Protein AF-A0AA35P7M8-F1 (afdb_monomer)

Structure (mmCIF, N/CA/C/O backbone):
data_AF-A0AA35P7M8-F1
#
_entry.id   AF-A0AA35P7M8-F1
#
loop_
_atom_site.group_PDB
_atom_site.id
_atom_site.type_symbol
_atom_site.label_atom_id
_atom_site.label_alt_id
_atom_site.label_comp_id
_atom_site.label_asym_id
_atom_site.label_entity_id
_atom_site.label_seq_id
_atom_site.pdbx_PDB_ins_code
_atom_site.Cartn_x
_atom_site.Cartn_y
_atom_site.Cartn_z
_atom_site.occupancy
_atom_site.B_iso_or_equiv
_atom_site.auth_seq_id
_atom_site.auth_comp_id
_atom_site.auth_asym_id
_atom_site.auth_atom_id
_atom_site.pdbx_PDB_model_num
ATOM 1 N N . MET A 1 1 ? 20.646 -6.577 15.117 1.00 26.62 1 MET A N 1
ATOM 2 C CA . MET A 1 1 ? 19.471 -6.659 16.011 1.00 26.62 1 MET A CA 1
ATOM 3 C C . MET A 1 1 ? 18.285 -6.130 15.219 1.00 26.62 1 MET A C 1
ATOM 5 O O . MET A 1 1 ? 18.378 -5.008 14.738 1.00 26.62 1 MET A O 1
ATOM 9 N N . ARG A 1 2 ? 17.257 -6.949 14.947 1.00 26.34 2 ARG A N 1
ATOM 10 C CA . ARG A 1 2 ? 16.020 -6.445 14.323 1.00 26.34 2 ARG A CA 1
ATOM 11 C C . ARG A 1 2 ? 15.328 -5.536 15.348 1.00 26.34 2 ARG A C 1
ATOM 13 O O . ARG A 1 2 ? 15.287 -5.940 16.510 1.00 26.34 2 ARG A O 1
ATOM 20 N N . PRO A 1 3 ? 14.846 -4.339 14.980 1.00 35.44 3 PRO A N 1
ATOM 21 C CA . PRO A 1 3 ? 13.992 -3.562 15.869 1.00 35.44 3 PRO A CA 1
ATOM 22 C C . PRO A 1 3 ? 12.810 -4.432 16.303 1.00 35.44 3 PRO A C 1
ATOM 24 O O . PRO A 1 3 ? 12.303 -5.212 15.498 1.00 35.44 3 PRO A O 1
ATOM 27 N N . LEU A 1 4 ? 12.421 -4.330 17.572 1.00 41.06 4 LEU A N 1
ATOM 28 C CA . LEU A 1 4 ? 11.207 -4.947 18.100 1.00 41.06 4 LEU A CA 1
ATOM 29 C C . LEU A 1 4 ? 10.034 -4.412 17.265 1.00 41.06 4 LEU A C 1
ATOM 31 O O . LEU A 1 4 ? 9.703 -3.233 17.366 1.00 41.06 4 LEU A O 1
ATOM 35 N N . GLU A 1 5 ? 9.481 -5.226 16.364 1.00 54.00 5 GLU A N 1
ATOM 36 C CA . GLU A 1 5 ? 8.346 -4.806 15.540 1.00 54.00 5 GLU A CA 1
ATOM 37 C C . GLU A 1 5 ? 7.136 -4.629 16.464 1.00 54.00 5 GLU A C 1
ATOM 39 O O . GLU A 1 5 ? 6.679 -5.584 17.092 1.00 54.00 5 GLU A O 1
ATOM 44 N N . ALA A 1 6 ? 6.669 -3.384 16.598 1.00 60.81 6 ALA A N 1
ATOM 45 C CA . ALA A 1 6 ? 5.428 -3.065 17.294 1.00 60.81 6 ALA A CA 1
ATOM 46 C C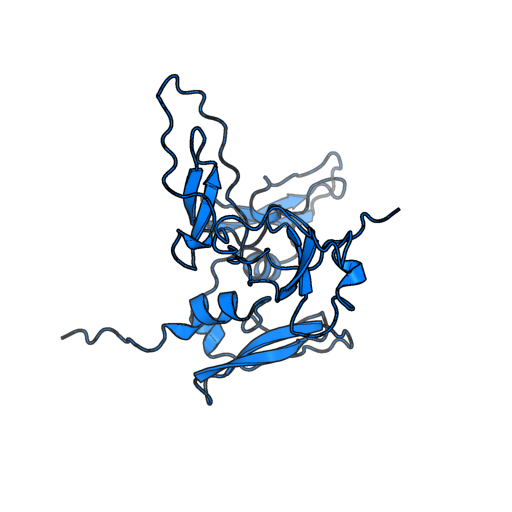 . ALA A 1 6 ? 4.271 -3.854 16.667 1.00 60.81 6 ALA A C 1
ATOM 48 O O . ALA A 1 6 ? 4.256 -4.070 15.449 1.00 60.81 6 ALA A O 1
ATOM 49 N N . GLN A 1 7 ? 3.298 -4.275 17.480 1.00 67.50 7 GLN A N 1
A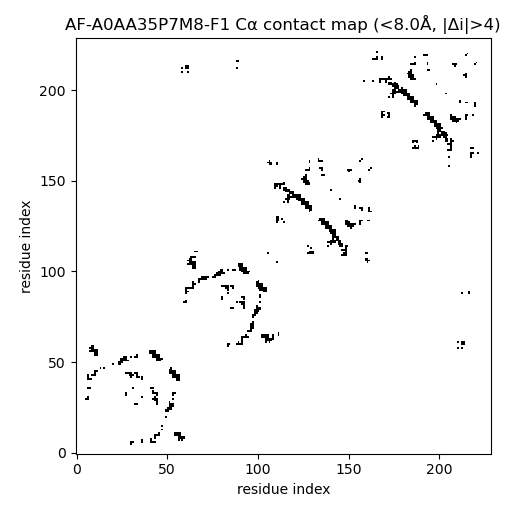TOM 50 C CA . GLN A 1 7 ? 2.136 -4.977 16.939 1.00 67.50 7 GLN A CA 1
ATOM 51 C C . GLN A 1 7 ? 1.363 -4.035 15.993 1.00 67.50 7 GLN A C 1
ATOM 53 O O . GLN A 1 7 ? 1.311 -2.824 16.249 1.00 67.50 7 GLN A O 1
ATOM 58 N N . PRO A 1 8 ? 0.793 -4.541 14.883 1.00 74.44 8 PRO A N 1
ATOM 59 C CA . PRO A 1 8 ? 0.052 -3.711 13.935 1.00 74.44 8 PRO A CA 1
ATOM 60 C C . PRO A 1 8 ? -1.202 -3.102 14.581 1.00 74.44 8 PRO A C 1
ATOM 62 O O . PRO A 1 8 ? -1.732 -3.635 15.553 1.00 74.44 8 PRO A O 1
ATOM 65 N N . GLY A 1 9 ? -1.687 -1.991 14.027 1.00 76.56 9 GLY A N 1
ATOM 66 C CA . GLY A 1 9 ? -2.836 -1.262 14.569 1.00 76.56 9 GLY A CA 1
ATOM 67 C C . GLY A 1 9 ? -2.439 -0.112 15.496 1.00 76.56 9 GLY A C 1
ATOM 68 O O . GLY A 1 9 ? -1.266 0.091 15.817 1.00 76.56 9 GLY A O 1
ATOM 69 N N . SER A 1 10 ? -3.429 0.651 15.938 1.00 83.12 10 SER A N 1
ATOM 70 C CA . SER A 1 10 ? -3.267 1.858 16.748 1.00 83.12 10 SER A CA 1
ATOM 71 C C . SER A 1 10 ? -4.021 1.754 18.074 1.00 83.12 10 SER A C 1
ATOM 73 O O . SER A 1 10 ? -4.966 0.982 18.218 1.00 83.12 10 SER A O 1
ATOM 75 N N . CYS A 1 11 ? -3.592 2.528 19.070 1.00 84.81 11 CYS A N 1
ATOM 76 C CA . CYS A 1 11 ? -4.288 2.581 20.351 1.00 84.81 11 CYS A CA 1
ATOM 77 C C . CYS A 1 11 ? -5.659 3.267 20.215 1.00 84.81 11 CYS A C 1
ATOM 79 O O . CYS A 1 11 ? -5.732 4.349 19.609 1.00 84.81 11 CYS A O 1
ATOM 81 N N . PRO A 1 12 ? -6.727 2.694 20.806 1.00 84.44 12 PRO A N 1
ATOM 82 C CA . PRO A 1 12 ? -8.040 3.328 20.822 1.00 84.44 12 PRO A CA 1
ATOM 83 C C . PRO A 1 12 ? -7.992 4.740 21.407 1.00 84.44 12 PRO A C 1
ATOM 85 O O . PRO A 1 12 ? -7.219 5.006 22.335 1.00 84.44 12 PRO A O 1
ATOM 88 N N . ARG A 1 13 ? -8.831 5.661 20.902 1.00 76.69 13 ARG A N 1
ATOM 89 C CA . ARG A 1 13 ? -9.049 6.939 21.606 1.00 76.69 13 ARG A CA 1
ATOM 90 C C . ARG A 1 13 ? -9.775 6.626 22.902 1.00 76.69 13 ARG A C 1
ATOM 92 O O . ARG A 1 13 ? -10.981 6.408 22.919 1.00 76.69 13 ARG A O 1
ATOM 99 N N . LEU A 1 14 ? -9.035 6.625 23.996 1.00 66.75 14 LEU A N 1
ATOM 100 C CA . LEU A 1 14 ? -9.642 6.525 25.309 1.00 66.75 14 LEU A CA 1
ATOM 101 C C . LEU A 1 14 ? -10.298 7.865 25.618 1.00 66.75 14 LEU A C 1
ATOM 103 O O . LEU A 1 14 ? -9.653 8.914 25.555 1.00 66.75 14 LEU A O 1
ATOM 107 N N . SER A 1 15 ? -11.589 7.832 25.932 1.00 55.47 15 SER A N 1
ATOM 108 C CA . SER A 1 15 ? -12.279 8.979 26.509 1.00 55.47 15 SER A CA 1
ATOM 109 C C . SER A 1 15 ? -11.488 9.435 27.739 1.00 55.47 15 SER A C 1
ATOM 111 O O . SER A 1 15 ? -11.159 8.580 28.567 1.00 55.47 15 SER A O 1
ATOM 113 N N . PRO A 1 16 ? -11.165 10.731 27.895 1.00 52.53 16 PRO A N 1
ATOM 114 C CA . PRO A 1 16 ? -10.553 11.205 29.127 1.00 52.53 16 PRO A CA 1
ATOM 115 C C . PRO A 1 16 ? -11.501 10.859 30.278 1.00 52.53 16 PRO A C 1
ATOM 117 O O . PRO A 1 16 ? -12.613 11.385 30.346 1.00 52.53 16 PRO A O 1
ATOM 120 N N . GLN A 1 17 ? -11.109 9.915 31.138 1.00 48.53 17 GLN A N 1
ATOM 121 C CA . GLN A 1 17 ? -11.865 9.668 32.357 1.00 48.53 17 GLN A CA 1
ATOM 122 C C . GLN A 1 17 ? -11.675 10.884 33.271 1.00 48.53 17 GLN A C 1
ATOM 124 O O . GLN A 1 17 ? -10.531 11.279 33.509 1.00 48.53 17 GLN A O 1
ATOM 129 N N . PRO A 1 18 ? -12.764 11.499 33.759 1.00 51.91 18 PRO A N 1
ATOM 130 C CA . PRO A 1 18 ? -12.664 12.610 34.685 1.00 51.91 18 PRO A CA 1
ATOM 131 C C . PRO A 1 18 ? -12.076 12.107 36.008 1.00 51.91 18 PRO A C 1
ATOM 133 O O . PRO A 1 18 ? -12.564 11.135 36.581 1.00 51.91 18 PRO A O 1
ATOM 136 N N . ASP A 1 19 ? -11.014 12.775 36.450 1.00 53.00 19 ASP A N 1
ATOM 137 C CA . ASP A 1 19 ? -10.559 12.880 37.835 1.00 53.00 19 ASP A CA 1
ATOM 138 C C . ASP A 1 19 ? -10.660 11.612 38.698 1.00 53.00 19 ASP A C 1
ATOM 140 O O . ASP A 1 19 ? -11.475 11.527 39.614 1.00 53.00 19 ASP A O 1
ATOM 144 N N . GLN A 1 20 ? -9.750 10.657 38.493 1.00 54.44 20 GLN A N 1
ATOM 145 C CA . GLN A 1 20 ? -9.333 9.752 39.573 1.00 54.44 20 GLN A CA 1
ATOM 146 C C . GLN A 1 20 ? -7.809 9.649 39.620 1.00 54.44 20 GLN A C 1
ATOM 148 O O . GLN A 1 20 ? -7.198 8.621 39.328 1.00 54.44 20 GLN A O 1
ATOM 153 N N . ALA A 1 21 ? -7.179 10.751 40.024 1.00 54.81 21 ALA A N 1
ATOM 154 C CA . ALA A 1 21 ? -5.821 10.733 40.541 1.00 54.81 21 ALA A CA 1
ATOM 155 C C . ALA A 1 21 ? -5.796 9.950 41.867 1.00 54.81 21 ALA A C 1
ATOM 157 O O . ALA A 1 21 ? -5.907 10.547 42.934 1.00 54.81 21 ALA A O 1
ATOM 158 N N . ALA A 1 22 ? -5.691 8.618 41.810 1.00 56.22 22 ALA A N 1
ATOM 159 C CA . ALA A 1 22 ? -5.306 7.830 42.987 1.00 56.22 22 ALA A CA 1
ATOM 160 C C . ALA A 1 22 ? -4.734 6.428 42.716 1.00 56.22 22 ALA A C 1
ATOM 162 O O . ALA A 1 22 ? -4.135 5.872 43.632 1.00 56.22 22 ALA A O 1
ATOM 163 N N . ASN A 1 23 ? -4.858 5.828 41.523 1.00 66.56 23 ASN A N 1
ATOM 164 C CA . ASN A 1 23 ? -4.183 4.545 41.283 1.00 66.56 23 ASN A CA 1
ATOM 165 C C . ASN A 1 23 ? -3.911 4.293 39.794 1.00 66.56 23 ASN A C 1
ATOM 167 O O . ASN A 1 23 ? -4.698 3.658 39.093 1.00 66.56 23 ASN A O 1
ATOM 171 N N . CYS A 1 24 ? -2.796 4.823 39.294 1.00 69.56 24 CYS A N 1
ATOM 172 C CA . CYS A 1 24 ? -2.357 4.542 37.935 1.00 69.56 24 CYS A CA 1
ATOM 173 C C . CYS A 1 24 ? -1.935 3.071 37.824 1.00 69.56 24 CYS A C 1
ATOM 175 O O . CYS A 1 24 ? -0.944 2.653 38.417 1.00 69.56 24 CYS A O 1
ATOM 177 N N . SER A 1 25 ? -2.702 2.279 37.073 1.00 73.81 25 SER A N 1
ATOM 178 C CA . SER A 1 25 ? -2.396 0.871 36.827 1.00 73.81 25 SER A CA 1
ATOM 179 C C . SER A 1 25 ? -1.605 0.728 35.528 1.00 73.81 25 SER A C 1
ATOM 181 O O . SER A 1 25 ? -2.106 1.038 34.447 1.00 73.81 25 SER A O 1
ATOM 183 N N . THR A 1 26 ? -0.355 0.286 35.643 1.00 85.12 26 THR A N 1
ATOM 184 C CA . THR A 1 26 ? 0.489 -0.146 34.522 1.00 85.12 26 THR A CA 1
ATOM 185 C C . THR A 1 26 ? 0.479 -1.669 34.458 1.00 85.12 26 THR A C 1
ATOM 187 O O . THR A 1 26 ? 1.099 -2.326 35.294 1.00 85.12 26 THR A O 1
ATOM 190 N N . THR A 1 27 ? -0.245 -2.235 33.496 1.00 86.12 27 THR A N 1
ATOM 191 C CA . THR A 1 27 ? -0.344 -3.692 33.283 1.00 86.12 27 THR A CA 1
ATOM 192 C C . THR A 1 27 ? 0.538 -4.187 32.139 1.00 86.12 27 THR A C 1
ATOM 194 O O . THR A 1 27 ? 0.743 -5.388 32.002 1.00 86.12 27 THR A O 1
ATOM 197 N N . CYS A 1 28 ? 1.097 -3.267 31.357 1.00 88.25 28 CYS A N 1
ATOM 198 C CA . CYS A 1 28 ? 2.046 -3.531 30.286 1.00 88.25 28 CYS A CA 1
ATOM 199 C C . CYS A 1 28 ? 3.070 -2.393 30.210 1.00 88.25 28 CYS A C 1
ATOM 201 O O . CYS A 1 28 ? 2.777 -1.266 30.607 1.00 88.25 28 CYS A O 1
ATOM 203 N N . ASN A 1 29 ? 4.256 -2.685 29.682 1.00 88.88 29 ASN A N 1
ATOM 204 C CA . ASN A 1 29 ? 5.294 -1.713 29.338 1.00 88.88 29 ASN A CA 1
ATOM 205 C C . ASN A 1 29 ? 5.477 -1.601 27.817 1.00 88.88 29 ASN A C 1
ATOM 207 O O . ASN A 1 29 ? 5.894 -0.559 27.311 1.00 88.88 29 ASN A O 1
ATOM 211 N N . ASN A 1 30 ? 5.197 -2.677 27.077 1.00 86.19 30 ASN A N 1
ATOM 212 C CA . ASN A 1 30 ? 5.261 -2.717 25.619 1.00 86.19 30 ASN A CA 1
ATOM 213 C C . ASN A 1 30 ? 4.227 -3.703 25.039 1.00 86.19 30 ASN A C 1
ATOM 215 O O . ASN A 1 30 ? 3.619 -4.483 25.768 1.00 86.19 30 ASN A O 1
ATOM 219 N N . ASP A 1 31 ? 4.034 -3.683 23.716 1.00 85.94 31 ASP A N 1
ATOM 220 C CA . ASP A 1 31 ? 3.034 -4.521 23.034 1.00 85.94 31 ASP A CA 1
ATOM 221 C C . ASP A 1 31 ? 3.261 -6.035 23.209 1.00 85.94 31 ASP A C 1
ATOM 223 O O . ASP A 1 31 ? 2.335 -6.819 23.018 1.00 85.94 31 ASP A O 1
ATOM 227 N N . GLN A 1 32 ? 4.471 -6.486 23.553 1.00 84.06 32 GLN A N 1
ATOM 228 C CA . GLN A 1 32 ? 4.750 -7.911 23.773 1.00 84.06 32 GLN A CA 1
ATOM 229 C C . GLN A 1 32 ? 4.145 -8.419 25.084 1.00 84.06 32 GLN A C 1
ATOM 231 O O . GLN A 1 32 ? 3.847 -9.608 25.193 1.00 84.06 32 GLN A O 1
ATOM 236 N N . ASP A 1 33 ? 3.902 -7.523 26.043 1.00 88.19 33 ASP A N 1
ATOM 237 C CA . ASP A 1 33 ? 3.268 -7.861 27.318 1.00 88.19 33 ASP A CA 1
ATOM 238 C C . ASP A 1 33 ? 1.768 -8.170 27.139 1.00 88.19 33 ASP A C 1
ATOM 240 O O . ASP A 1 33 ? 1.156 -8.818 27.985 1.00 88.19 33 ASP A O 1
ATOM 244 N N . CYS A 1 34 ? 1.174 -7.749 26.015 1.00 84.81 34 CYS A N 1
ATOM 245 C CA . CYS A 1 34 ? -0.262 -7.826 25.753 1.00 84.81 34 CYS A CA 1
ATOM 246 C C . CYS A 1 34 ? -0.726 -9.094 25.021 1.00 84.81 34 CYS A C 1
ATOM 248 O O . CYS A 1 34 ? -1.854 -9.158 24.537 1.00 84.81 34 CYS A O 1
ATOM 250 N N . GLY A 1 35 ? 0.109 -10.136 24.997 1.00 73.50 35 GLY A N 1
ATOM 251 C CA . GLY A 1 35 ? -0.180 -11.390 24.303 1.00 73.50 35 GLY A CA 1
ATOM 252 C C . GLY A 1 35 ? 0.248 -11.356 22.834 1.00 73.50 35 GLY A C 1
ATOM 253 O O . GLY A 1 35 ? 0.272 -10.314 22.185 1.00 73.50 35 GLY A O 1
ATOM 254 N N . SER A 1 36 ? 0.668 -12.514 22.328 1.00 57.50 36 SER A N 1
ATOM 255 C CA . SER A 1 36 ? 1.453 -12.682 21.103 1.00 57.50 36 SER A CA 1
ATOM 256 C C . SER A 1 36 ? 0.750 -12.150 19.847 1.00 57.50 36 SER A C 1
ATOM 258 O O . SER A 1 36 ? -0.289 -12.679 19.454 1.00 57.50 36 SER A O 1
ATOM 260 N N . GLY A 1 37 ? 1.381 -11.185 19.168 1.00 54.50 37 GLY A N 1
ATOM 261 C CA . GLY A 1 37 ? 0.980 -10.559 17.896 1.00 54.50 37 GLY A CA 1
ATOM 262 C C . GLY A 1 37 ? 0.921 -11.474 16.660 1.00 54.50 37 GLY A C 1
ATOM 263 O O . GLY A 1 37 ? 1.391 -11.099 15.590 1.00 54.50 37 GLY A O 1
ATOM 264 N N . LEU A 1 38 ? 0.359 -12.676 16.807 1.00 53.50 38 LEU A N 1
ATOM 2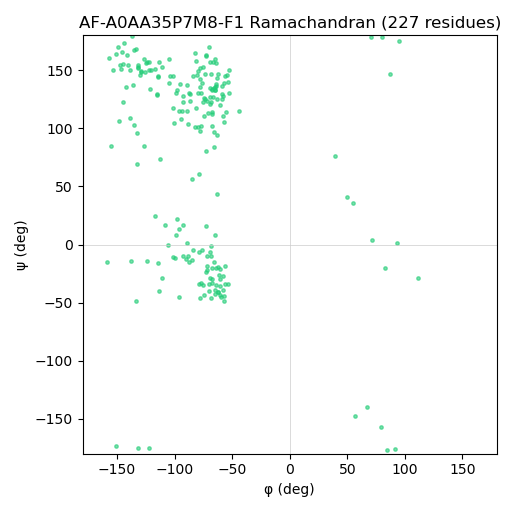65 C CA . LEU A 1 38 ? 0.137 -13.672 15.755 1.00 53.50 38 LEU A CA 1
ATOM 266 C C . LEU A 1 38 ? -1.333 -14.113 15.631 1.00 53.50 38 LEU A C 1
ATOM 268 O O . LEU A 1 38 ? -1.675 -14.724 14.622 1.00 53.50 38 LEU A O 1
ATOM 272 N N . TYR A 1 39 ? -2.201 -13.811 16.607 1.00 57.03 39 TYR A N 1
ATOM 273 C CA . TYR A 1 39 ? -3.622 -14.182 16.569 1.00 57.03 39 TYR A CA 1
ATOM 274 C C . TYR A 1 39 ? -4.527 -13.029 17.019 1.00 57.03 39 TYR A C 1
ATOM 276 O O . TYR A 1 39 ? -4.232 -12.335 17.987 1.00 57.03 39 TYR A O 1
ATOM 284 N N . LEU A 1 40 ? -5.628 -12.832 16.285 1.00 64.00 40 LEU A N 1
ATOM 285 C CA . LEU A 1 40 ? -6.653 -11.822 16.558 1.00 64.00 40 LEU A CA 1
ATOM 286 C C . LEU A 1 40 ? -7.447 -12.141 17.847 1.00 64.00 40 LEU A C 1
ATOM 288 O O . LEU A 1 40 ? -7.726 -13.316 18.098 1.00 64.00 40 LEU A O 1
ATOM 292 N N . PRO A 1 41 ? -7.897 -11.119 18.607 1.00 69.12 41 PRO A N 1
ATOM 293 C CA . PRO A 1 41 ? -7.681 -9.689 18.369 1.00 69.12 41 PRO A CA 1
ATOM 294 C C . PRO A 1 41 ? -6.272 -9.236 18.783 1.00 69.12 41 PRO A C 1
ATOM 296 O O . PRO A 1 41 ? -5.798 -9.584 19.861 1.00 69.12 41 PRO A O 1
ATOM 299 N N . VAL A 1 42 ? -5.623 -8.435 17.930 1.00 79.25 42 VAL A N 1
ATOM 300 C CA . VAL A 1 42 ? -4.304 -7.842 18.211 1.00 79.25 42 VAL A CA 1
ATOM 301 C C . VAL A 1 42 ? -4.427 -6.895 19.406 1.00 79.25 42 VAL A C 1
ATOM 303 O O . VAL A 1 42 ? -5.394 -6.137 19.491 1.00 79.25 42 VAL A O 1
ATOM 306 N N . GLN A 1 43 ? -3.472 -6.939 20.333 1.00 85.88 43 GLN A N 1
ATOM 307 C CA . GLN A 1 43 ? -3.497 -6.149 21.564 1.00 85.88 43 GLN A CA 1
ATOM 308 C C . GLN A 1 43 ? -2.252 -5.268 21.641 1.00 85.88 43 GLN A C 1
ATOM 310 O O . GLN A 1 43 ? -1.133 -5.731 21.429 1.00 85.88 43 GLN A O 1
ATOM 315 N N . LYS A 1 44 ? -2.437 -3.996 21.982 1.00 87.56 44 LYS A N 1
ATOM 316 C CA . LYS A 1 44 ? -1.346 -3.029 22.128 1.00 87.56 44 LYS A CA 1
ATOM 317 C C . LYS A 1 44 ? -1.302 -2.460 23.528 1.00 87.56 44 LYS A C 1
ATOM 319 O O . LYS A 1 44 ? -2.330 -2.328 24.194 1.00 87.56 44 LYS A O 1
ATOM 324 N N . CYS A 1 45 ? -0.099 -2.104 23.957 1.00 89.31 45 CYS A N 1
ATOM 325 C CA . CYS A 1 45 ? 0.106 -1.452 25.233 1.00 89.31 45 CYS A CA 1
ATOM 326 C C . CYS A 1 45 ? -0.158 0.049 25.092 1.00 89.31 45 CYS A C 1
ATOM 328 O O . CYS A 1 45 ? 0.670 0.803 24.577 1.00 89.31 45 CYS A O 1
ATOM 330 N N . CYS A 1 46 ? -1.335 0.483 25.532 1.00 88.50 46 CYS A N 1
ATOM 331 C CA . CYS A 1 46 ? -1.837 1.828 25.289 1.00 88.50 46 CYS A CA 1
ATOM 332 C C . CYS A 1 46 ? -1.756 2.701 26.534 1.00 88.50 46 CYS A C 1
ATOM 334 O O . CYS A 1 46 ? -2.035 2.249 27.642 1.00 88.50 46 CYS A O 1
ATOM 336 N N . SER A 1 47 ? -1.358 3.961 26.341 1.00 88.19 47 SER A N 1
ATOM 337 C CA . SER A 1 47 ? -1.316 4.956 27.411 1.00 88.19 47 SER A CA 1
ATOM 338 C C . SER A 1 47 ? -2.670 5.640 27.557 1.00 88.19 47 SER A C 1
ATOM 340 O O . SER A 1 47 ? -3.214 6.167 26.587 1.00 88.19 47 SER A O 1
ATOM 342 N N . ASN A 1 48 ? -3.171 5.687 28.789 1.00 77.56 48 ASN A N 1
ATOM 343 C CA . ASN A 1 48 ? -4.464 6.283 29.124 1.00 77.56 48 ASN A CA 1
ATOM 344 C C . ASN A 1 48 ? -4.298 7.616 29.881 1.00 77.56 48 ASN A C 1
ATOM 346 O O . ASN A 1 48 ? -5.212 8.057 30.569 1.00 77.56 48 ASN A O 1
ATOM 350 N N . GLY A 1 49 ? -3.109 8.230 29.837 1.00 74.62 49 GLY A N 1
ATOM 351 C CA . GLY A 1 49 ? -2.790 9.478 30.549 1.00 74.62 49 GLY A CA 1
ATOM 352 C C . GLY A 1 49 ? -2.396 9.319 32.027 1.00 74.62 49 GLY A C 1
ATOM 353 O O . GLY A 1 49 ? -1.721 10.193 32.554 1.00 74.62 49 GLY A O 1
ATOM 354 N N . CYS A 1 50 ? -2.748 8.201 32.676 1.00 76.81 50 CYS A N 1
ATOM 355 C CA . CYS A 1 50 ? -2.335 7.855 34.053 1.00 76.81 50 CYS A CA 1
ATOM 356 C C . CYS A 1 50 ? -1.416 6.619 34.080 1.00 76.81 50 CYS A C 1
ATOM 358 O O . CYS A 1 50 ? -0.416 6.606 34.784 1.00 76.81 50 CYS A O 1
ATOM 360 N N . GLY A 1 51 ? -1.697 5.593 33.271 1.00 83.81 51 GLY A N 1
ATOM 361 C CA . GLY A 1 51 ? -0.905 4.361 33.186 1.00 83.81 51 GLY A CA 1
ATOM 362 C C . GLY A 1 51 ? -0.979 3.724 31.800 1.00 83.81 51 GLY A C 1
ATOM 363 O O . GLY A 1 51 ? -1.548 4.309 30.875 1.00 83.81 51 GLY A O 1
ATOM 364 N N . GLN A 1 52 ? -0.405 2.528 31.670 1.00 88.75 52 GLN A N 1
ATOM 365 C CA . GLN A 1 52 ? -0.387 1.748 30.435 1.00 88.75 52 GLN A CA 1
ATOM 366 C C . GLN A 1 52 ? -1.166 0.448 30.612 1.00 88.75 52 GLN A C 1
ATOM 368 O O . GLN A 1 52 ? -0.940 -0.295 31.567 1.00 88.75 52 GLN A O 1
ATOM 373 N N . THR A 1 53 ? -2.084 0.160 29.699 1.00 88.06 53 THR A N 1
ATOM 374 C CA . THR A 1 53 ? -2.879 -1.066 29.753 1.00 88.06 53 THR A CA 1
ATOM 375 C C . THR A 1 53 ? -3.037 -1.694 28.380 1.00 88.06 53 THR A C 1
ATOM 377 O O . THR A 1 53 ? -3.036 -0.997 27.364 1.00 88.06 53 THR A O 1
ATOM 380 N N . CYS A 1 54 ? -3.159 -3.017 28.354 1.00 88.12 54 CYS A N 1
ATOM 381 C CA . CYS A 1 54 ? -3.419 -3.748 27.127 1.00 88.12 54 CYS A CA 1
ATOM 382 C C . CYS A 1 54 ? -4.825 -3.437 26.624 1.00 88.12 54 CYS A C 1
ATOM 384 O O . CYS A 1 54 ? -5.812 -3.596 27.346 1.00 88.12 54 CYS A O 1
ATOM 386 N N . GLN A 1 55 ? -4.900 -2.949 25.393 1.00 88.25 55 GLN A N 1
ATOM 387 C CA . GLN A 1 55 ? -6.142 -2.634 24.705 1.00 88.25 55 GLN A CA 1
ATOM 388 C C . GLN A 1 55 ? -6.171 -3.352 23.363 1.00 88.25 55 GLN A C 1
ATOM 390 O O . GLN A 1 55 ? -5.135 -3.524 22.718 1.00 88.25 55 GLN A O 1
ATOM 395 N N . VAL A 1 56 ? -7.373 -3.716 22.916 1.00 85.62 56 VAL A N 1
ATOM 396 C CA . VAL A 1 56 ? -7.577 -4.193 21.545 1.00 85.62 56 VAL A CA 1
ATOM 397 C C . VAL A 1 56 ? -7.126 -3.089 20.591 1.00 85.62 56 VAL A C 1
ATOM 399 O O . VAL A 1 56 ? -7.581 -1.951 20.702 1.00 85.62 56 VAL A O 1
ATOM 402 N N . ALA A 1 57 ? -6.213 -3.416 19.681 1.00 83.88 57 ALA A N 1
ATOM 403 C CA . ALA A 1 57 ? -5.723 -2.478 18.686 1.00 83.88 57 ALA A CA 1
ATOM 404 C C . ALA A 1 57 ? -6.840 -2.134 17.693 1.00 83.88 57 ALA A C 1
ATOM 406 O O . ALA A 1 57 ? -7.515 -3.024 17.172 1.00 83.88 57 ALA A O 1
ATOM 407 N N . GLU A 1 58 ? -7.013 -0.847 17.404 1.00 80.44 58 GLU A N 1
ATOM 408 C CA . GLU A 1 58 ? -7.836 -0.397 16.281 1.00 80.44 58 GLU A CA 1
ATOM 409 C C . GLU A 1 58 ? -7.066 -0.616 14.971 1.00 80.44 58 GLU A C 1
ATOM 411 O O . GLU A 1 58 ? -5.857 -0.370 14.903 1.00 80.44 58 GLU A O 1
ATOM 416 N N . GLU A 1 59 ? -7.748 -1.082 13.920 1.00 75.31 59 GLU A N 1
ATOM 417 C CA . GLU A 1 59 ? -7.126 -1.203 12.597 1.00 75.31 59 GLU A CA 1
ATOM 418 C C . GLU A 1 59 ? -6.768 0.187 12.048 1.00 75.31 59 GLU A C 1
ATOM 420 O O . GLU A 1 59 ? -7.575 1.115 12.081 1.00 75.31 59 GLU A O 1
ATOM 425 N N . GLU A 1 60 ? -5.549 0.341 11.530 1.00 76.44 60 GLU A N 1
ATOM 426 C CA . GLU A 1 60 ? -5.135 1.575 10.858 1.00 76.44 60 GLU A CA 1
ATOM 427 C C . GLU A 1 60 ? -5.788 1.688 9.477 1.00 76.44 60 GLU A C 1
ATOM 429 O O . GLU A 1 60 ? -5.953 0.684 8.775 1.00 76.44 60 GLU A O 1
ATOM 434 N N . HIS A 1 61 ? -6.090 2.918 9.041 1.00 82.00 61 HIS A N 1
ATOM 435 C CA . HIS A 1 61 ? -6.451 3.144 7.643 1.00 82.00 61 HIS A CA 1
ATOM 436 C C . HIS A 1 61 ? -5.299 2.674 6.747 1.00 82.00 61 HIS A C 1
ATOM 438 O O . HIS A 1 61 ? -4.142 3.061 6.967 1.00 82.00 61 HIS A O 1
ATOM 444 N N . PRO A 1 62 ? -5.575 1.825 5.749 1.00 80.69 62 PRO A N 1
ATOM 445 C CA . PRO A 1 62 ? -4.534 1.189 4.968 1.00 80.69 62 PRO A CA 1
ATOM 446 C C . PRO A 1 62 ? -3.848 2.166 4.017 1.00 80.69 62 PRO A C 1
ATOM 448 O O . PRO A 1 62 ? -4.337 3.251 3.691 1.00 80.69 62 PRO A O 1
ATOM 451 N N . GLY A 1 63 ? -2.677 1.732 3.560 1.00 82.44 63 GLY A N 1
ATOM 452 C CA . GLY A 1 63 ? -1.759 2.540 2.775 1.00 82.44 63 GLY A CA 1
ATOM 453 C C . GLY A 1 63 ? -0.857 3.412 3.645 1.00 82.44 63 GLY A C 1
ATOM 454 O O . GLY A 1 63 ? -0.856 3.359 4.875 1.00 82.44 63 GLY A O 1
ATOM 455 N N . VAL A 1 64 ? -0.045 4.217 2.978 1.00 88.19 64 VAL A N 1
ATOM 456 C CA . VAL A 1 64 ? 0.921 5.135 3.577 1.00 88.19 64 VAL A CA 1
ATOM 457 C C . VAL A 1 64 ? 0.668 6.549 3.075 1.00 88.19 64 VAL A C 1
ATOM 459 O O . VAL A 1 64 ? 0.106 6.743 1.996 1.00 88.19 64 VAL A O 1
ATOM 462 N N . CYS A 1 65 ? 1.111 7.543 3.838 1.00 90.12 65 CYS A N 1
ATOM 463 C CA . CYS A 1 65 ? 1.027 8.924 3.387 1.00 90.12 65 CYS A CA 1
ATOM 464 C C . CYS A 1 65 ? 1.890 9.160 2.136 1.00 90.12 65 CYS A C 1
ATOM 466 O O . CYS A 1 65 ? 3.027 8.668 2.079 1.00 90.12 65 CYS A O 1
ATOM 468 N N . PRO A 1 66 ? 1.384 9.919 1.148 1.00 89.69 66 PRO A N 1
ATOM 469 C CA . PRO A 1 66 ? 2.208 10.449 0.073 1.00 89.69 66 PRO A CA 1
ATOM 470 C C . PRO A 1 66 ? 3.354 11.304 0.632 1.00 89.69 66 PRO A C 1
ATOM 472 O O . PRO A 1 66 ? 3.171 12.090 1.563 1.00 89.69 66 PRO A O 1
ATOM 475 N N . LYS A 1 67 ? 4.545 11.166 0.055 1.00 86.56 67 LYS A N 1
ATOM 476 C CA . LYS A 1 67 ? 5.694 12.030 0.298 1.00 86.56 67 LYS A CA 1
ATOM 477 C C . LYS A 1 67 ? 5.429 13.346 -0.416 1.00 86.56 67 LYS A C 1
ATOM 479 O O . LYS A 1 67 ? 5.420 13.400 -1.642 1.00 86.56 67 LYS A O 1
ATOM 484 N N . VAL A 1 68 ? 5.206 14.391 0.367 1.00 81.5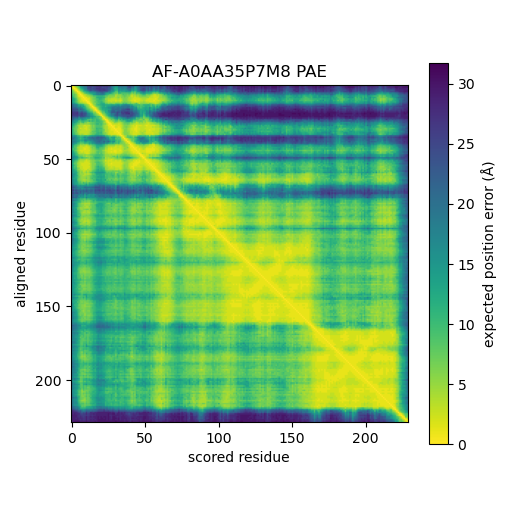6 68 VAL A N 1
ATOM 485 C CA . VAL A 1 68 ? 5.029 15.754 -0.132 1.00 81.56 68 VAL A CA 1
ATOM 486 C C . VAL A 1 68 ? 6.357 16.491 0.011 1.00 81.56 68 VAL A C 1
ATOM 488 O O . VAL A 1 68 ? 6.978 16.452 1.076 1.00 81.56 68 VAL A O 1
ATOM 491 N N . GLU A 1 69 ? 6.815 17.149 -1.056 1.00 71.06 69 GLU A N 1
ATOM 492 C CA . GLU A 1 69 ? 7.959 18.057 -0.957 1.00 71.06 69 GLU A CA 1
ATOM 493 C C . GLU A 1 69 ? 7.594 19.263 -0.084 1.00 71.06 69 GLU A C 1
ATOM 495 O O . GLU A 1 69 ? 6.520 19.850 -0.212 1.00 71.06 69 GLU A O 1
ATOM 500 N N . LEU A 1 70 ? 8.492 19.630 0.831 1.00 68.00 70 LEU A N 1
ATOM 501 C CA . LEU A 1 70 ? 8.282 20.734 1.764 1.00 68.00 70 LEU A CA 1
ATOM 502 C C . LEU A 1 70 ? 8.217 22.071 1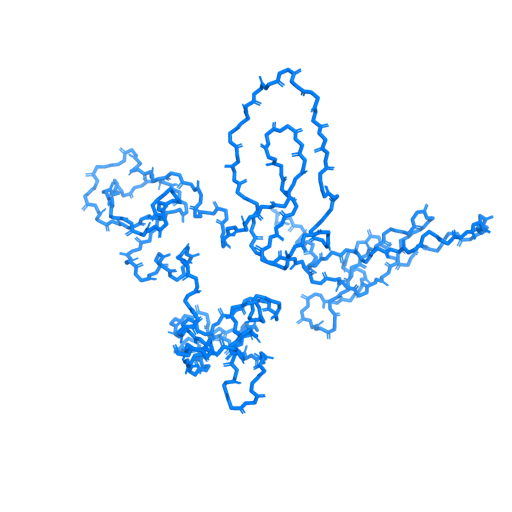.018 1.00 68.00 70 LEU A C 1
ATOM 504 O O . LEU A 1 70 ? 9.245 22.703 0.766 1.00 68.00 70 LEU A O 1
ATOM 508 N N . VAL A 1 71 ? 7.007 22.550 0.734 1.00 64.44 71 VAL A N 1
ATOM 509 C CA . VAL A 1 71 ? 6.804 23.930 0.291 1.00 64.44 71 VAL A CA 1
ATOM 510 C C . VAL A 1 71 ? 6.847 24.822 1.529 1.00 64.44 71 VAL A C 1
ATOM 512 O O . VAL A 1 71 ? 5.891 24.902 2.295 1.00 64.44 71 VAL A O 1
ATOM 515 N N . ARG A 1 72 ? 7.985 25.483 1.763 1.00 64.88 72 ARG A N 1
ATOM 516 C CA . ARG A 1 72 ? 8.132 26.446 2.865 1.00 64.88 72 ARG A CA 1
ATOM 517 C C . ARG A 1 72 ? 7.359 27.727 2.553 1.00 64.88 72 ARG A C 1
ATOM 519 O O . ARG A 1 72 ? 7.939 28.716 2.114 1.00 64.88 72 ARG A O 1
ATOM 526 N N . THR A 1 73 ? 6.051 27.718 2.770 1.00 62.50 73 THR A N 1
ATOM 527 C CA . THR A 1 73 ? 5.237 28.937 2.731 1.00 62.50 73 THR A CA 1
ATOM 528 C C . THR A 1 73 ? 5.192 29.587 4.109 1.00 62.50 73 THR A C 1
ATOM 530 O O . THR A 1 73 ? 4.977 28.904 5.103 1.00 62.50 73 THR A O 1
ATOM 533 N N . PHE A 1 74 ? 5.314 30.915 4.176 1.00 67.69 74 PHE A N 1
ATOM 534 C CA . PHE A 1 74 ? 5.146 31.713 5.404 1.00 67.69 74 PHE A CA 1
ATOM 535 C C . PHE A 1 74 ? 3.674 31.839 5.870 1.00 67.69 74 PHE A C 1
ATOM 537 O O . PHE A 1 74 ? 3.347 32.718 6.664 1.00 67.69 74 PHE A O 1
ATOM 544 N N . ALA A 1 75 ? 2.768 31.001 5.357 1.00 71.75 75 ALA A N 1
ATOM 545 C CA . ALA A 1 75 ? 1.346 31.045 5.681 1.00 71.75 75 ALA A CA 1
ATOM 546 C C . ALA A 1 75 ? 1.045 30.270 6.980 1.00 71.75 75 ALA A C 1
ATOM 548 O O . ALA A 1 75 ? 1.671 29.238 7.224 1.00 71.75 75 ALA A O 1
ATOM 549 N N . PRO A 1 76 ? 0.086 30.726 7.809 1.00 75.00 76 PRO A N 1
ATOM 550 C CA . PRO A 1 76 ? -0.366 29.963 8.965 1.00 75.00 76 PRO A CA 1
ATOM 551 C C . PRO A 1 76 ? -1.001 28.644 8.511 1.00 75.00 76 PRO A C 1
ATOM 553 O O . PRO A 1 76 ? -1.920 28.629 7.691 1.00 75.00 76 PRO A O 1
ATOM 556 N N . CYS A 1 77 ? -0.500 27.538 9.054 1.00 80.62 77 CYS A N 1
ATOM 557 C CA . CYS A 1 77 ? -1.006 26.205 8.768 1.00 80.62 77 CYS A CA 1
ATOM 558 C C . CYS A 1 77 ? -2.161 25.882 9.727 1.00 80.62 77 CYS A C 1
ATOM 560 O O . CYS A 1 77 ? -2.007 26.043 10.937 1.00 80.62 77 CYS A O 1
ATOM 562 N N . ASN A 1 78 ? -3.295 25.405 9.208 1.00 88.06 78 ASN A N 1
ATOM 563 C CA . ASN A 1 78 ? -4.371 24.861 10.036 1.00 88.06 78 ASN A CA 1
ATOM 564 C C . ASN A 1 78 ? -4.546 23.368 9.751 1.00 88.06 78 ASN A C 1
ATOM 566 O O . ASN A 1 78 ? -4.660 22.969 8.587 1.00 88.06 78 ASN A O 1
ATOM 570 N N . ASP A 1 79 ? -4.554 22.561 10.808 1.00 90.50 79 ASP A N 1
ATOM 571 C CA . ASP A 1 79 ? -4.768 21.122 10.711 1.00 90.50 79 ASP A CA 1
ATOM 572 C C . ASP A 1 79 ? -6.256 20.837 10.488 1.00 90.50 79 ASP A C 1
ATOM 574 O O . ASP A 1 79 ? -7.121 21.343 11.202 1.00 90.50 79 ASP A O 1
ATOM 578 N N . THR A 1 80 ? -6.551 20.012 9.488 1.00 92.38 80 THR A N 1
ATOM 579 C CA . THR A 1 80 ? -7.920 19.568 9.163 1.00 92.38 80 THR A CA 1
ATOM 580 C C . THR A 1 80 ? -8.227 18.172 9.697 1.00 92.38 80 THR A C 1
ATOM 582 O O . THR A 1 80 ? -9.385 17.770 9.722 1.00 92.38 80 THR A O 1
ATOM 585 N N . CYS A 1 81 ? -7.203 17.453 10.156 1.00 92.75 81 CYS A N 1
ATOM 586 C CA . CYS A 1 81 ? -7.318 16.168 10.828 1.00 92.75 81 CYS A CA 1
ATOM 587 C C . CYS A 1 81 ? -6.210 16.034 11.877 1.00 92.75 81 CYS A C 1
ATOM 589 O O . CYS A 1 81 ? -5.108 16.570 11.718 1.00 92.75 81 CYS A O 1
ATOM 591 N N . ARG A 1 82 ? -6.478 15.276 12.938 1.00 89.81 82 ARG A N 1
ATOM 592 C CA . ARG A 1 82 ? -5.466 14.892 13.935 1.00 89.81 82 ARG A CA 1
ATOM 593 C C . ARG A 1 82 ? -4.892 13.513 13.646 1.00 89.81 82 ARG A C 1
ATOM 595 O O . ARG A 1 82 ? -3.675 13.330 13.664 1.00 89.81 82 ARG A O 1
ATOM 602 N N . ASP A 1 83 ? -5.765 12.566 13.332 1.00 88.00 83 ASP A N 1
ATOM 603 C CA . ASP A 1 83 ? -5.413 11.198 12.969 1.00 88.00 83 ASP A CA 1
ATOM 604 C C . ASP A 1 83 ? -6.344 10.652 11.885 1.00 88.00 83 ASP A C 1
ATOM 606 O O . ASP A 1 83 ? -7.296 11.313 11.473 1.00 88.00 83 ASP A O 1
ATOM 610 N N . ASP A 1 84 ? -6.020 9.457 11.395 1.00 87.12 84 ASP A N 1
ATOM 611 C CA . ASP A 1 84 ? -6.690 8.834 10.255 1.00 87.12 84 ASP A CA 1
ATOM 612 C C . ASP A 1 84 ? -8.200 8.653 10.476 1.00 87.12 84 ASP A C 1
ATOM 614 O O . ASP A 1 84 ? -8.951 8.722 9.511 1.00 87.12 84 ASP A O 1
ATOM 618 N N . ARG A 1 85 ? -8.672 8.525 11.726 1.00 85.62 85 ARG A N 1
ATOM 619 C CA . ARG A 1 85 ? -10.096 8.307 12.051 1.00 85.62 85 ARG A CA 1
ATOM 620 C C . ARG A 1 85 ? -10.976 9.510 11.730 1.00 85.62 85 ARG A C 1
ATOM 622 O O . ARG A 1 85 ? -12.191 9.374 11.627 1.00 85.62 85 ARG A O 1
ATOM 629 N N . GLU A 1 86 ? -10.373 10.691 11.612 1.00 90.50 86 GLU A N 1
ATOM 630 C CA . GLU A 1 86 ? -11.062 11.920 11.206 1.00 90.50 86 GLU A CA 1
ATOM 631 C C . GLU A 1 86 ? -11.173 12.036 9.672 1.00 90.50 86 GLU A C 1
ATOM 633 O O . GLU A 1 86 ? -11.827 12.950 9.174 1.00 90.50 86 GLU A O 1
ATOM 638 N N . CYS A 1 87 ? -10.571 11.106 8.923 1.00 89.75 87 CYS A N 1
ATOM 639 C CA . CYS A 1 87 ? -10.605 11.053 7.466 1.00 89.75 87 CYS A CA 1
ATOM 640 C C . CYS A 1 87 ? -11.547 9.950 6.948 1.00 89.75 87 CYS A C 1
ATOM 642 O O . CYS A 1 87 ? -11.842 8.991 7.662 1.00 89.75 87 CYS A O 1
ATOM 644 N N . PRO A 1 88 ? -12.011 10.035 5.686 1.00 88.19 88 PRO A N 1
ATOM 645 C CA . PRO A 1 88 ? -12.616 8.895 4.999 1.00 88.19 88 PRO A CA 1
ATOM 646 C C . PRO A 1 88 ? -11.697 7.668 5.047 1.00 88.19 88 PRO A C 1
ATOM 648 O O . PRO A 1 88 ? -10.481 7.822 5.033 1.00 88.19 88 PRO A O 1
ATOM 651 N N . LEU A 1 89 ? -12.258 6.453 5.033 1.00 78.00 89 LEU A N 1
ATOM 652 C CA . LEU A 1 89 ? -11.471 5.210 5.120 1.00 78.00 89 LEU A CA 1
ATOM 653 C C . LEU A 1 89 ? -10.360 5.125 4.053 1.00 78.00 89 LEU A C 1
ATOM 655 O O . LEU A 1 89 ? -9.285 4.593 4.321 1.00 78.00 89 LEU A O 1
ATOM 659 N N . THR A 1 90 ? -10.607 5.674 2.856 1.00 78.44 90 THR A N 1
ATOM 660 C CA . THR A 1 90 ? -9.661 5.698 1.722 1.00 78.44 90 THR A CA 1
ATOM 661 C C . THR A 1 90 ? -8.549 6.738 1.874 1.00 78.44 90 THR A C 1
ATOM 663 O O . THR A 1 90 ? -7.655 6.819 1.030 1.00 78.44 90 THR A O 1
ATOM 666 N N . GLN A 1 91 ? -8.605 7.553 2.926 1.00 88.69 91 GLN A N 1
ATOM 667 C CA . GLN A 1 91 ? -7.699 8.660 3.176 1.00 88.69 91 GLN A CA 1
ATOM 668 C C . GLN A 1 91 ? -7.002 8.511 4.524 1.00 88.69 91 GLN A C 1
ATOM 670 O O . GLN A 1 91 ? -7.529 7.965 5.496 1.00 88.69 91 GLN A O 1
ATOM 675 N N . LYS A 1 92 ? -5.787 9.043 4.581 1.00 91.12 92 LYS A N 1
ATOM 676 C CA . LYS A 1 92 ? -4.979 9.115 5.795 1.00 91.12 92 LYS A CA 1
ATOM 677 C C . LYS A 1 92 ? -4.741 10.567 6.162 1.00 91.12 92 LYS A C 1
ATOM 679 O O . LYS A 1 92 ? -4.677 11.440 5.294 1.00 91.12 92 LYS A O 1
ATOM 684 N N . CYS A 1 93 ? -4.578 10.819 7.451 1.00 92.69 93 CYS A N 1
ATOM 685 C CA . CYS A 1 93 ? -4.220 12.123 7.964 1.00 92.69 93 CYS A CA 1
ATOM 686 C C . CYS A 1 93 ? -2.719 12.350 7.764 1.00 92.69 93 CYS A C 1
ATOM 688 O O . CYS A 1 93 ? -1.870 11.894 8.541 1.00 92.69 93 CYS A O 1
ATOM 690 N N . CYS A 1 94 ? -2.385 13.050 6.687 1.00 93.12 94 CYS A N 1
ATOM 691 C CA . CYS A 1 94 ? -1.025 13.190 6.194 1.00 93.12 94 CYS A CA 1
ATOM 692 C C . CYS A 1 94 ? -0.523 14.619 6.317 1.00 93.12 94 CYS A C 1
ATOM 694 O O . CYS A 1 94 ? -1.293 15.574 6.370 1.00 93.12 94 CYS A O 1
ATOM 696 N N . PHE A 1 95 ? 0.798 14.765 6.355 1.00 90.81 95 PHE A N 1
ATOM 697 C CA . PHE A 1 95 ? 1.422 16.075 6.301 1.00 90.81 95 PHE A CA 1
ATOM 698 C C . PHE A 1 95 ? 1.361 16.618 4.872 1.00 90.81 95 PHE A C 1
ATOM 700 O O . PHE A 1 95 ? 1.864 15.991 3.942 1.00 90.81 95 PHE A O 1
ATOM 707 N N . THR A 1 96 ? 0.752 17.785 4.706 1.00 87.25 96 THR A N 1
ATOM 708 C CA . THR A 1 96 ? 0.457 18.393 3.401 1.00 87.25 96 THR A CA 1
ATOM 709 C C . THR A 1 96 ? 1.485 19.453 2.993 1.00 87.25 96 THR A C 1
ATOM 711 O O . THR A 1 96 ? 1.291 20.157 2.008 1.00 87.25 96 THR A O 1
ATOM 714 N N . GLY A 1 97 ? 2.584 19.581 3.747 1.00 83.12 97 GLY A N 1
ATOM 715 C CA . GLY A 1 97 ? 3.652 20.564 3.528 1.00 83.12 97 GLY A CA 1
ATOM 716 C C . GLY A 1 97 ? 3.725 21.649 4.607 1.00 83.12 97 GLY A C 1
ATOM 717 O O . GLY A 1 97 ? 4.814 22.139 4.896 1.00 83.12 97 GLY A O 1
ATOM 718 N N . CYS A 1 98 ? 2.595 21.973 5.241 1.00 83.62 98 CYS A N 1
ATOM 719 C CA . CYS A 1 98 ? 2.472 23.001 6.286 1.00 83.62 98 CYS A C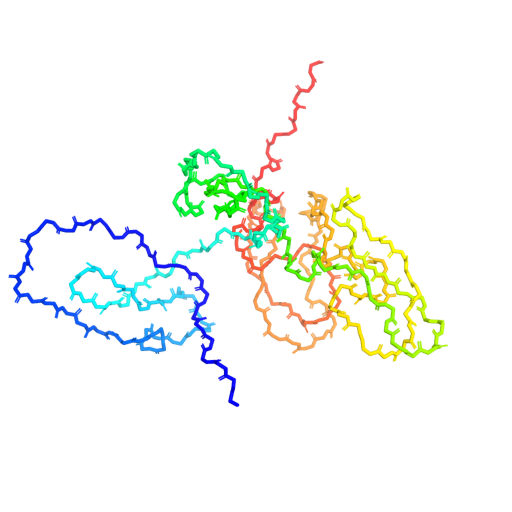A 1
ATOM 720 C C . CYS A 1 98 ? 1.660 22.464 7.479 1.00 83.62 98 CYS A C 1
ATOM 722 O O . CYS A 1 98 ? 2.093 22.565 8.623 1.00 83.62 98 CYS A O 1
ATOM 724 N N . SER A 1 99 ? 0.503 21.849 7.208 1.00 89.00 99 SER A N 1
ATOM 725 C CA . SER A 1 99 ? -0.411 21.273 8.202 1.00 89.00 99 SER A CA 1
ATOM 726 C C . SER A 1 99 ? -0.665 19.786 7.948 1.00 89.00 99 SER A C 1
ATOM 728 O O . SER A 1 99 ? -0.061 19.161 7.071 1.00 89.00 99 SER A O 1
ATOM 730 N N . ARG A 1 100 ? -1.563 19.203 8.741 1.00 92.31 100 ARG A N 1
ATOM 731 C CA . ARG A 1 100 ? -2.145 17.882 8.534 1.00 92.31 100 ARG A CA 1
ATOM 732 C C . ARG A 1 100 ? -3.486 17.985 7.815 1.00 92.31 100 ARG A C 1
ATOM 734 O O . ARG A 1 100 ? -4.322 18.838 8.127 1.00 92.31 100 ARG A O 1
ATOM 741 N N . GLY A 1 101 ? -3.707 17.088 6.866 1.00 93.00 101 GLY A N 1
ATOM 742 C CA . GLY A 1 101 ? -4.984 16.958 6.185 1.00 93.00 101 GLY A CA 1
ATOM 743 C C . GLY A 1 101 ? -5.202 15.586 5.584 1.00 93.00 101 GLY A C 1
ATOM 744 O O . GLY A 1 101 ? -4.261 14.811 5.405 1.00 93.00 101 GLY A O 1
ATOM 745 N N . CYS A 1 102 ? -6.467 15.284 5.315 1.00 93.06 102 CYS A N 1
ATOM 746 C CA . CYS A 1 102 ? -6.857 14.018 4.718 1.00 93.06 102 CYS A CA 1
ATOM 747 C C . CYS A 1 102 ? -6.378 13.963 3.266 1.00 93.06 102 CYS A C 1
ATOM 749 O O . CYS A 1 102 ? -6.717 14.824 2.455 1.00 93.06 102 CYS A O 1
ATOM 751 N N . MET A 1 103 ? -5.553 12.966 2.962 1.00 90.44 103 MET A N 1
ATOM 752 C CA . MET A 1 103 ? -5.016 12.714 1.629 1.00 90.44 103 MET A CA 1
ATOM 753 C C . MET A 1 103 ? -5.236 11.260 1.242 1.00 90.44 103 MET A C 1
ATOM 755 O O . MET A 1 103 ? -5.196 10.376 2.101 1.00 90.44 103 MET A O 1
ATOM 759 N N . ASP A 1 104 ? -5.421 11.014 -0.053 1.00 87.75 104 ASP A N 1
ATOM 760 C CA . ASP A 1 104 ? -5.497 9.656 -0.590 1.00 87.75 104 ASP A CA 1
ATOM 761 C C . ASP A 1 104 ? -4.204 8.898 -0.260 1.00 87.75 104 ASP A C 1
ATOM 763 O O . ASP A 1 104 ? -3.091 9.401 -0.463 1.00 87.75 104 ASP A O 1
ATOM 767 N N . SER A 1 105 ? -4.345 7.697 0.300 1.00 86.06 105 SER A N 1
ATOM 768 C CA . SER A 1 105 ? -3.191 6.890 0.682 1.00 86.06 105 SER A CA 1
ATOM 769 C C . SER A 1 105 ? -2.558 6.201 -0.529 1.00 86.06 105 SER A C 1
ATOM 771 O O . SER A 1 105 ? -3.207 5.895 -1.528 1.00 86.06 105 SER A O 1
ATOM 773 N N . VAL A 1 106 ? -1.252 5.940 -0.443 1.00 85.06 106 VAL A N 1
ATOM 774 C CA . VAL A 1 106 ? -0.523 5.146 -1.443 1.00 85.06 106 VAL A CA 1
ATOM 775 C C . VAL A 1 106 ? -0.318 3.737 -0.904 1.00 85.06 106 VAL A C 1
ATOM 777 O O . VAL A 1 106 ? -0.068 3.552 0.284 1.00 85.06 106 VAL A O 1
ATOM 780 N N . ARG A 1 107 ? -0.353 2.727 -1.775 1.00 81.25 107 ARG A N 1
ATOM 781 C CA . ARG A 1 107 ? -0.247 1.313 -1.382 1.00 81.25 107 ARG A CA 1
ATOM 782 C C . ARG A 1 107 ? 1.034 0.963 -0.611 1.00 81.25 107 ARG A C 1
ATOM 784 O O . ARG A 1 107 ? 0.994 0.189 0.341 1.00 81.25 107 ARG A O 1
ATOM 791 N N . SER A 1 108 ? 2.173 1.540 -0.996 1.00 85.75 108 SER A N 1
ATOM 792 C CA . SER A 1 108 ? 3.454 1.384 -0.296 1.00 85.75 108 SER A CA 1
ATOM 793 C C . SER A 1 108 ? 4.356 2.593 -0.534 1.00 85.75 108 SER A C 1
ATOM 795 O O . SER A 1 108 ? 4.324 3.231 -1.584 1.00 85.75 108 SER A O 1
ATOM 797 N N . ASP A 1 109 ? 5.205 2.880 0.446 1.00 89.00 109 ASP A N 1
ATOM 798 C CA . ASP A 1 109 ? 6.278 3.874 0.393 1.00 89.00 109 ASP A CA 1
ATOM 799 C C . ASP A 1 109 ? 7.257 3.636 -0.766 1.00 89.00 109 ASP A C 1
ATOM 801 O O . ASP A 1 109 ? 7.742 4.595 -1.367 1.00 89.00 109 ASP A O 1
ATOM 805 N N . ARG A 1 110 ? 7.509 2.366 -1.123 1.00 93.25 110 ARG A N 1
ATOM 806 C CA . ARG A 1 110 ? 8.363 2.015 -2.264 1.00 93.25 110 ARG A CA 1
ATOM 807 C C . ARG A 1 110 ? 7.813 2.571 -3.570 1.00 93.25 110 ARG A C 1
ATOM 809 O O . ARG A 1 110 ? 8.591 3.006 -4.400 1.00 93.25 110 ARG A O 1
ATOM 816 N N . CYS A 1 111 ? 6.491 2.616 -3.725 1.00 93.25 111 CYS A N 1
ATOM 817 C CA . CYS A 1 111 ? 5.831 3.087 -4.942 1.00 93.25 111 CYS A CA 1
ATOM 818 C C . CYS A 1 111 ? 6.003 4.599 -5.150 1.00 93.25 111 CYS A C 1
ATOM 820 O O . CYS A 1 111 ? 5.601 5.143 -6.165 1.00 93.25 111 CYS A O 1
ATOM 822 N N . GLN A 1 112 ? 6.587 5.299 -4.182 1.00 93.00 112 GLN A N 1
ATOM 823 C CA . GLN A 1 112 ? 6.823 6.736 -4.244 1.00 93.00 112 GLN A CA 1
ATOM 824 C C . GLN A 1 112 ? 8.298 7.070 -4.502 1.00 93.00 112 GLN A C 1
ATOM 826 O O . GLN A 1 112 ? 8.665 8.242 -4.525 1.00 93.00 112 GLN A O 1
ATOM 831 N N . LEU A 1 113 ? 9.167 6.059 -4.626 1.00 94.69 113 LEU A N 1
ATOM 832 C CA . LEU A 1 113 ? 10.585 6.266 -4.915 1.00 94.69 113 LEU A CA 1
ATOM 833 C C . LEU A 1 113 ? 10.786 6.519 -6.417 1.00 94.69 113 LEU A C 1
ATOM 835 O O . LEU A 1 113 ? 10.069 5.933 -7.227 1.00 94.69 113 LEU A O 1
ATOM 839 N N . PRO A 1 114 ? 11.756 7.352 -6.817 1.00 95.12 114 PRO A N 1
ATOM 840 C CA . PRO A 1 114 ? 12.116 7.489 -8.226 1.00 95.12 114 PRO A CA 1
ATOM 841 C C . PRO A 1 114 ? 12.747 6.188 -8.764 1.00 95.12 114 PRO A C 1
ATOM 843 O O . PRO A 1 114 ? 13.287 5.410 -7.973 1.00 95.12 114 PRO A O 1
ATOM 846 N N . PRO A 1 115 ? 12.723 5.939 -10.086 1.00 96.44 115 PRO A N 1
ATOM 847 C CA . PRO A 1 115 ? 13.543 4.884 -10.676 1.00 96.44 115 PRO A CA 1
ATOM 848 C C . PRO A 1 115 ? 15.030 5.192 -10.465 1.00 96.44 115 PRO A C 1
ATOM 850 O O . PRO A 1 115 ? 15.434 6.355 -10.445 1.00 96.44 115 PRO A O 1
ATOM 853 N N . GLU A 1 116 ? 15.843 4.153 -10.294 1.00 97.06 116 GLU A N 1
ATOM 854 C CA . GLU A 1 116 ? 17.278 4.300 -10.051 1.00 97.06 116 GLU A CA 1
ATOM 855 C C . GLU A 1 116 ? 18.066 3.259 -10.846 1.00 97.06 116 GLU A C 1
ATOM 857 O O . GLU A 1 116 ? 18.041 2.065 -10.537 1.00 97.06 116 GLU A O 1
ATOM 862 N N . ASP A 1 117 ? 18.771 3.736 -11.872 1.00 96.31 117 ASP A N 1
ATOM 863 C CA . ASP A 1 117 ? 19.520 2.903 -12.817 1.00 96.31 117 ASP A CA 1
ATOM 864 C C . ASP A 1 117 ? 20.745 2.245 -12.153 1.00 96.31 117 ASP A C 1
ATOM 866 O O . ASP A 1 117 ? 21.136 1.139 -12.520 1.00 96.31 117 ASP A O 1
ATOM 870 N N . GLY A 1 118 ? 21.324 2.887 -11.133 1.00 94.19 118 GLY A N 1
ATOM 871 C CA . GLY A 1 118 ? 22.546 2.437 -10.463 1.00 94.19 118 GLY A CA 1
ATOM 872 C C . GLY A 1 118 ? 23.832 2.789 -11.223 1.00 94.19 118 GLY A C 1
ATOM 873 O O . GLY A 1 118 ? 23.807 3.405 -12.283 1.00 94.19 118 GLY A O 1
ATOM 874 N N . ILE A 1 119 ? 24.988 2.426 -10.654 1.00 95.12 119 ILE A N 1
ATOM 875 C CA . ILE A 1 119 ? 26.316 2.771 -11.216 1.00 95.12 119 ILE A CA 1
ATOM 876 C C . ILE A 1 119 ? 26.864 1.730 -12.199 1.00 95.12 119 ILE A C 1
ATOM 878 O O . ILE A 1 119 ? 27.883 1.962 -12.847 1.00 95.12 119 ILE A O 1
ATOM 882 N N . CYS A 1 120 ? 26.245 0.553 -12.256 1.00 97.31 120 CYS A N 1
ATOM 883 C CA . CYS A 1 120 ? 26.671 -0.523 -13.142 1.00 97.31 120 CYS A CA 1
ATOM 884 C C . CYS A 1 120 ? 26.120 -0.316 -14.560 1.00 97.31 120 CYS A C 1
ATOM 886 O O . CYS A 1 120 ? 25.226 0.492 -14.781 1.00 97.31 120 CYS A O 1
ATOM 888 N N . SER A 1 121 ? 26.674 -1.037 -15.537 1.00 96.19 121 SER A N 1
ATOM 889 C CA . SER A 1 121 ? 26.401 -0.806 -16.967 1.00 96.19 121 SER A CA 1
ATOM 890 C C . SER A 1 121 ? 25.719 -1.986 -17.665 1.00 96.19 121 SER A C 1
ATOM 892 O O . SER A 1 121 ? 25.863 -2.158 -18.875 1.00 96.19 121 SER A O 1
ATOM 894 N N . ALA A 1 122 ? 25.002 -2.833 -16.923 1.00 97.06 122 ALA A N 1
ATOM 895 C CA . ALA A 1 122 ? 24.129 -3.828 -17.536 1.00 97.06 122 ALA A CA 1
ATOM 896 C C . ALA A 1 122 ? 22.922 -3.147 -18.204 1.00 97.06 122 ALA A C 1
ATOM 898 O O . ALA A 1 122 ? 22.535 -2.040 -17.846 1.00 97.06 122 ALA A O 1
ATOM 899 N N . HIS A 1 123 ? 22.308 -3.825 -19.171 1.00 97.25 123 HIS A N 1
ATOM 900 C CA . HIS A 1 123 ? 21.120 -3.332 -19.865 1.00 97.25 123 HIS A CA 1
ATOM 901 C C . HIS A 1 123 ? 19.914 -4.214 -19.521 1.00 97.25 123 HIS A C 1
ATOM 903 O O . HIS A 1 123 ? 19.483 -5.052 -20.319 1.00 97.25 123 HIS A O 1
ATOM 909 N N . LEU A 1 124 ? 19.402 -4.076 -18.296 1.00 97.38 124 LEU A N 1
ATOM 910 C CA . LEU A 1 124 ? 18.293 -4.889 -17.796 1.00 97.38 124 LEU A CA 1
ATOM 911 C C . LEU A 1 124 ? 16.990 -4.092 -17.852 1.00 97.38 124 LEU A C 1
ATOM 913 O O . LEU A 1 124 ? 16.847 -3.090 -17.160 1.00 97.38 124 LEU A O 1
ATOM 917 N N . ILE A 1 125 ? 16.018 -4.549 -18.644 1.00 97.88 125 ILE A N 1
ATOM 918 C CA . ILE A 1 125 ? 14.686 -3.933 -18.664 1.00 97.88 125 ILE A CA 1
ATOM 919 C C . ILE A 1 125 ? 13.970 -4.294 -17.364 1.00 97.88 125 ILE A C 1
ATOM 921 O O . ILE A 1 125 ? 13.824 -5.472 -17.030 1.00 97.88 125 ILE A O 1
ATOM 925 N N . ARG A 1 126 ? 13.532 -3.273 -16.632 1.00 97.75 126 ARG A N 1
ATOM 926 C CA . ARG A 1 126 ? 12.757 -3.388 -15.394 1.00 97.75 126 ARG A CA 1
ATOM 927 C C . ARG A 1 126 ? 11.576 -2.431 -15.429 1.00 97.75 126 ARG A C 1
ATOM 929 O O . ARG A 1 126 ? 11.500 -1.564 -16.296 1.00 97.75 126 ARG A O 1
ATOM 936 N N . TYR A 1 127 ? 10.658 -2.589 -14.485 1.00 98.25 127 TYR A N 1
ATOM 937 C CA . TYR A 1 127 ? 9.495 -1.725 -14.320 1.00 98.25 127 TYR A CA 1
ATOM 938 C C . TYR A 1 127 ? 9.579 -0.953 -13.009 1.00 98.25 127 TYR A C 1
ATOM 940 O O . TYR A 1 127 ? 10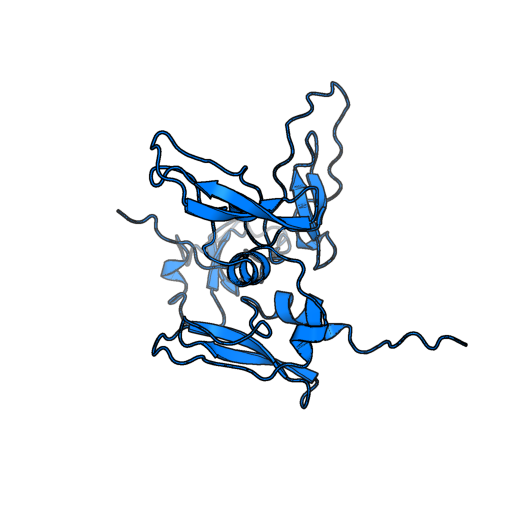.032 -1.491 -12.003 1.00 98.25 127 TYR A O 1
ATOM 948 N N . TYR A 1 128 ? 9.104 0.285 -13.009 1.00 97.56 128 TYR A N 1
ATOM 949 C CA . TYR A 1 128 ? 8.904 1.092 -11.809 1.00 97.56 128 TYR A CA 1
ATOM 950 C C . TYR A 1 128 ? 7.509 1.715 -11.847 1.00 97.56 128 TYR A C 1
ATOM 952 O O . TYR A 1 128 ? 6.938 1.919 -12.923 1.00 97.56 128 TYR A O 1
ATOM 960 N N . TYR A 1 129 ? 6.956 2.029 -10.681 1.00 96.94 129 TYR A N 1
ATOM 961 C CA . TYR A 1 129 ? 5.698 2.756 -10.591 1.00 96.94 129 TYR A CA 1
ATOM 962 C C . TYR A 1 129 ? 5.944 4.262 -10.642 1.00 96.94 129 TYR A C 1
ATOM 964 O O . TYR A 1 129 ? 6.674 4.807 -9.814 1.00 96.94 129 TYR A O 1
ATOM 972 N N . ASN A 1 130 ? 5.311 4.938 -11.595 1.00 94.19 130 ASN A N 1
ATOM 973 C CA . ASN A 1 130 ? 5.294 6.386 -11.703 1.00 94.19 130 ASN A CA 1
ATOM 974 C C . ASN A 1 130 ? 4.035 6.934 -11.002 1.00 94.19 130 ASN A C 1
ATOM 976 O O . ASN A 1 130 ? 2.935 6.793 -11.548 1.00 94.19 130 ASN A O 1
ATOM 980 N N . PRO A 1 131 ? 4.160 7.581 -9.827 1.00 89.69 131 PRO A N 1
ATOM 981 C CA . PRO A 1 131 ? 3.003 8.063 -9.075 1.00 89.69 131 PRO A CA 1
ATOM 982 C C . PRO A 1 131 ? 2.265 9.211 -9.772 1.00 89.69 131 PRO A C 1
ATOM 984 O O . PRO A 1 131 ? 1.048 9.308 -9.643 1.00 89.69 131 PRO A O 1
ATOM 987 N N . SER A 1 132 ? 2.956 10.045 -10.555 1.00 88.88 132 SER A N 1
ATOM 988 C CA . SER A 1 132 ? 2.332 11.147 -11.301 1.00 88.88 132 SER A CA 1
ATOM 989 C C . SER A 1 132 ? 1.466 10.648 -12.458 1.00 88.88 132 SER A C 1
ATOM 991 O O . SER A 1 132 ? 0.443 11.248 -12.770 1.00 88.88 132 SER A O 1
ATOM 993 N N . GLN A 1 133 ? 1.865 9.544 -13.094 1.00 91.12 133 GLN A N 1
ATOM 994 C CA . GLN A 1 133 ? 1.107 8.910 -14.179 1.00 91.12 133 GLN A CA 1
ATOM 995 C C . GLN A 1 133 ? 0.161 7.808 -13.690 1.00 91.12 133 GLN A C 1
ATOM 997 O O . GLN A 1 133 ? -0.635 7.309 -14.486 1.00 91.12 133 GLN A O 1
ATOM 1002 N N . LYS A 1 134 ? 0.282 7.413 -12.417 1.00 88.88 134 LYS A N 1
ATOM 1003 C CA . LYS A 1 134 ? -0.372 6.249 -11.810 1.00 88.88 134 LYS A CA 1
ATOM 1004 C C . LYS A 1 134 ? -0.198 4.961 -12.626 1.00 88.88 134 LYS A C 1
ATOM 1006 O O . LYS A 1 134 ? -1.143 4.202 -12.833 1.00 88.88 134 LYS A O 1
ATOM 1011 N N . LYS A 1 135 ? 1.003 4.738 -13.167 1.00 93.44 135 LYS A N 1
ATOM 1012 C CA . LYS A 1 135 ? 1.285 3.642 -14.108 1.00 93.44 135 LYS A CA 1
ATOM 1013 C C . LYS A 1 135 ? 2.634 2.997 -13.847 1.00 93.44 135 LYS A C 1
ATOM 1015 O O . LYS A 1 135 ? 3.548 3.625 -13.328 1.00 93.44 135 LYS A O 1
ATOM 1020 N N . CYS A 1 136 ? 2.746 1.739 -14.255 1.00 96.00 136 CYS A N 1
ATOM 1021 C CA . CYS A 1 136 ? 4.009 1.018 -14.291 1.00 96.00 136 CYS A CA 1
ATOM 1022 C C . CYS A 1 136 ? 4.698 1.229 -15.639 1.00 96.00 136 CYS A C 1
ATOM 1024 O O . CYS A 1 136 ? 4.191 0.805 -16.681 1.00 96.00 136 CYS A O 1
ATOM 1026 N N . ASN A 1 137 ? 5.854 1.887 -15.612 1.00 97.50 137 ASN A N 1
ATOM 1027 C CA . ASN A 1 137 ? 6.658 2.223 -16.783 1.00 97.50 137 ASN A CA 1
ATOM 1028 C C . ASN A 1 137 ? 7.953 1.403 -16.790 1.00 97.50 137 ASN A C 1
ATOM 1030 O O . ASN A 1 137 ? 8.457 1.020 -15.737 1.00 97.50 137 ASN A O 1
ATOM 1034 N N . GLN A 1 138 ? 8.503 1.150 -17.978 1.00 97.94 138 GLN A N 1
ATOM 1035 C CA . GLN A 1 138 ? 9.805 0.496 -18.121 1.00 97.94 138 GLN A CA 1
ATOM 1036 C C . GLN A 1 138 ? 10.955 1.489 -17.901 1.00 97.94 138 GLN A C 1
ATOM 1038 O O . GLN A 1 138 ? 10.831 2.669 -18.234 1.00 97.94 138 GLN A O 1
ATOM 1043 N N . PHE A 1 139 ? 12.080 0.995 -17.390 1.00 97.50 139 PHE A N 1
ATOM 1044 C CA . PHE A 1 139 ? 13.363 1.696 -17.332 1.00 97.50 139 PHE A CA 1
ATOM 1045 C C . PHE A 1 139 ? 14.530 0.706 -17.501 1.00 97.50 139 PHE A C 1
ATOM 1047 O O . PHE A 1 139 ? 14.334 -0.513 -17.423 1.00 97.50 139 PHE A O 1
ATOM 1054 N N . ILE A 1 140 ? 15.734 1.222 -17.768 1.00 97.81 140 ILE A N 1
ATOM 1055 C CA . ILE A 1 140 ? 16.954 0.414 -17.906 1.00 97.81 140 ILE A CA 1
ATOM 1056 C C . ILE A 1 140 ? 17.688 0.414 -16.568 1.00 97.81 140 ILE A C 1
ATOM 1058 O O . ILE A 1 140 ? 18.196 1.437 -16.126 1.00 97.81 140 ILE A O 1
ATOM 1062 N N . TYR A 1 141 ? 17.780 -0.754 -15.944 1.00 97.88 141 TYR A N 1
ATOM 1063 C CA . TYR A 1 141 ? 18.552 -0.965 -14.732 1.00 97.88 141 TYR A CA 1
ATOM 1064 C C . TYR A 1 141 ? 19.969 -1.446 -15.062 1.00 97.88 141 TYR A C 1
ATOM 1066 O O . TYR A 1 141 ? 20.164 -2.455 -15.748 1.00 97.88 141 TYR A O 1
ATOM 1074 N N . GLY A 1 142 ? 20.952 -0.751 -14.496 1.00 97.00 142 GLY A N 1
ATOM 1075 C CA . GLY A 1 142 ? 22.385 -0.984 -14.641 1.00 97.00 142 GLY A CA 1
ATOM 1076 C C . GLY A 1 142 ? 22.893 -2.278 -14.005 1.00 97.00 142 GLY A C 1
ATOM 1077 O O . GLY A 1 142 ? 24.037 -2.665 -14.238 1.00 97.00 142 GLY A O 1
ATOM 1078 N N . GLY A 1 143 ? 22.071 -2.981 -13.220 1.00 95.69 143 GLY A N 1
ATOM 1079 C CA . GLY A 1 143 ? 22.399 -4.297 -12.655 1.00 95.69 143 GLY A CA 1
ATOM 1080 C C . GLY A 1 143 ? 23.016 -4.283 -11.255 1.00 95.69 143 GLY A C 1
ATOM 1081 O O . GLY A 1 143 ? 23.326 -5.350 -10.731 1.00 95.69 143 GLY A O 1
ATOM 1082 N N . CYS A 1 144 ? 23.185 -3.114 -10.632 1.00 95.75 144 CYS A N 1
ATOM 1083 C CA . CYS A 1 144 ? 23.566 -3.006 -9.223 1.00 95.75 144 CYS A CA 1
ATOM 1084 C C . CYS A 1 144 ? 23.018 -1.729 -8.579 1.00 95.75 144 CYS A C 1
ATOM 1086 O O . CYS A 1 144 ? 22.645 -0.794 -9.282 1.00 95.75 144 CYS A O 1
ATOM 1088 N N . LEU A 1 145 ? 23.009 -1.680 -7.240 1.00 94.81 145 LEU A N 1
ATOM 1089 C CA . LEU A 1 145 ? 22.372 -0.610 -6.455 1.00 94.81 145 LEU A CA 1
ATOM 1090 C C . LEU A 1 145 ? 20.884 -0.473 -6.817 1.00 94.81 145 LEU A C 1
ATOM 1092 O O . LEU A 1 145 ? 20.243 -1.483 -7.113 1.00 94.81 145 LEU A O 1
ATOM 1096 N N . GLY A 1 146 ? 20.321 0.730 -6.768 1.00 93.06 146 GLY A N 1
ATOM 1097 C CA . GLY A 1 146 ? 18.905 0.940 -7.007 1.00 93.06 146 GLY A CA 1
ATOM 1098 C C . GLY A 1 146 ? 18.080 0.885 -5.726 1.00 93.06 146 GLY A C 1
ATOM 1099 O O . GLY A 1 146 ? 18.584 0.717 -4.610 1.00 93.06 146 GLY A O 1
ATOM 1100 N N . ASN A 1 147 ? 16.768 0.980 -5.904 1.00 95.94 147 ASN A N 1
ATOM 1101 C CA . ASN A 1 147 ? 15.820 0.997 -4.803 1.00 95.94 147 ASN A CA 1
ATOM 1102 C C . ASN A 1 147 ? 14.650 0.026 -5.024 1.00 95.94 147 ASN A C 1
ATOM 1104 O O . ASN A 1 147 ? 14.634 -0.785 -5.947 1.00 95.94 147 ASN A O 1
ATOM 1108 N N . ARG A 1 148 ? 13.681 0.054 -4.102 1.00 95.88 148 ARG A N 1
ATOM 1109 C CA . ARG A 1 148 ? 12.574 -0.914 -4.053 1.00 95.88 148 ARG A CA 1
ATOM 1110 C C . ARG A 1 148 ? 11.452 -0.637 -5.058 1.00 95.88 148 ARG A C 1
ATOM 1112 O O . ARG A 1 148 ? 10.555 -1.472 -5.156 1.00 95.88 148 ARG A O 1
ATOM 1119 N N . ASN A 1 149 ? 11.471 0.484 -5.781 1.00 96.88 149 ASN A N 1
ATOM 1120 C CA . ASN A 1 149 ? 10.551 0.737 -6.893 1.00 96.88 149 ASN A CA 1
ATOM 1121 C C . ASN A 1 149 ? 11.084 0.118 -8.190 1.00 96.88 149 ASN A C 1
ATOM 1123 O O . ASN A 1 149 ? 11.323 0.802 -9.179 1.00 96.88 149 ASN A O 1
ATOM 1127 N N . MET A 1 150 ? 11.344 -1.185 -8.151 1.00 96.69 150 MET A N 1
ATOM 1128 C CA . MET A 1 150 ? 11.905 -1.925 -9.269 1.00 96.69 150 MET A CA 1
ATOM 1129 C C . MET A 1 150 ? 11.310 -3.328 -9.288 1.00 96.69 150 MET A C 1
ATOM 1131 O O . MET A 1 150 ? 11.449 -4.088 -8.329 1.00 96.69 150 MET A O 1
ATOM 1135 N N . PHE A 1 151 ? 10.685 -3.673 -10.404 1.00 96.69 151 PHE A N 1
ATOM 1136 C CA . PHE A 1 151 ? 9.969 -4.922 -10.616 1.00 96.69 151 PHE A CA 1
ATOM 1137 C C . PHE A 1 151 ? 10.439 -5.584 -11.910 1.00 96.69 151 PHE A C 1
ATOM 1139 O O . PHE A 1 151 ? 10.855 -4.913 -12.856 1.00 96.69 151 PHE A O 1
ATOM 1146 N N . GLU A 1 152 ? 10.397 -6.911 -11.949 1.00 95.50 152 GLU A N 1
ATOM 1147 C CA . GLU A 1 152 ? 10.800 -7.680 -13.131 1.00 95.50 152 GLU A CA 1
ATOM 1148 C C . GLU A 1 152 ? 9.751 -7.615 -14.243 1.00 95.50 152 GLU A C 1
ATOM 1150 O O . GLU A 1 152 ? 10.104 -7.548 -15.417 1.00 95.50 152 GLU A O 1
ATOM 1155 N N . THR A 1 153 ? 8.469 -7.574 -13.874 1.00 95.19 153 THR A N 1
ATOM 1156 C CA . THR A 1 153 ? 7.344 -7.535 -14.811 1.00 95.19 153 THR A CA 1
ATOM 1157 C C . THR A 1 153 ? 6.410 -6.364 -14.516 1.00 95.19 153 THR A C 1
ATOM 1159 O O . THR A 1 153 ? 6.397 -5.813 -13.408 1.00 95.19 153 THR A O 1
ATOM 1162 N N . LYS A 1 154 ? 5.613 -5.980 -15.520 1.00 93.38 154 LYS A N 1
ATOM 1163 C CA . LYS A 1 154 ? 4.596 -4.932 -15.379 1.00 93.38 154 LYS A CA 1
ATOM 1164 C C . LYS A 1 154 ? 3.549 -5.338 -14.347 1.00 93.38 154 LYS A C 1
ATOM 1166 O O . LYS A 1 154 ? 3.168 -4.529 -13.512 1.00 93.38 154 LYS A O 1
ATOM 1171 N N . GLU A 1 155 ? 3.152 -6.603 -14.377 1.00 88.44 155 GLU A N 1
ATOM 1172 C CA . GLU A 1 155 ? 2.121 -7.188 -13.527 1.00 88.44 155 GLU A CA 1
ATOM 1173 C C . GLU A 1 155 ? 2.558 -7.167 -12.060 1.00 88.44 155 GLU A C 1
ATOM 1175 O O . GLU A 1 155 ? 1.787 -6.753 -11.202 1.00 88.44 155 GLU A O 1
ATOM 1180 N N . ALA A 1 156 ? 3.821 -7.505 -11.772 1.00 90.12 156 ALA A N 1
ATOM 1181 C CA . ALA A 1 156 ? 4.366 -7.422 -10.418 1.00 90.12 156 ALA A CA 1
ATOM 1182 C C . ALA A 1 156 ? 4.399 -5.974 -9.895 1.00 90.12 156 ALA A C 1
ATOM 1184 O O . ALA A 1 156 ? 4.180 -5.731 -8.707 1.00 90.12 156 ALA A O 1
ATOM 1185 N N . CYS A 1 157 ? 4.652 -5.002 -10.776 1.00 93.81 157 CYS A N 1
ATOM 1186 C CA . CYS A 1 157 ? 4.574 -3.586 -10.429 1.00 93.81 157 CYS A CA 1
ATOM 1187 C C . CYS A 1 157 ? 3.126 -3.144 -10.161 1.00 93.81 157 CYS A C 1
ATOM 1189 O O . CYS A 1 157 ? 2.866 -2.473 -9.162 1.00 93.81 157 CYS A O 1
ATOM 1191 N N . GLU A 1 158 ? 2.175 -3.527 -11.015 1.00 88.88 158 GLU A N 1
ATOM 1192 C CA . GLU A 1 158 ? 0.756 -3.176 -10.868 1.00 88.88 158 GLU A CA 1
ATOM 1193 C C . GLU A 1 158 ? 0.149 -3.818 -9.615 1.00 88.88 158 GLU A C 1
ATOM 1195 O O . GLU A 1 158 ? -0.570 -3.160 -8.867 1.00 88.88 158 GLU A O 1
ATOM 1200 N N . GLU A 1 159 ? 0.514 -5.061 -9.314 1.00 83.12 159 GLU A N 1
ATOM 1201 C CA . GLU A 1 159 ? 0.125 -5.740 -8.080 1.00 83.12 159 GLU A CA 1
ATOM 1202 C C . GLU A 1 159 ? 0.669 -5.021 -6.838 1.00 83.12 159 GLU A C 1
ATOM 1204 O O . GLU A 1 159 ? -0.036 -4.875 -5.839 1.00 83.12 159 GLU A O 1
ATOM 1209 N N . ALA A 1 160 ? 1.913 -4.543 -6.890 1.00 86.31 160 ALA A N 1
ATOM 1210 C CA . ALA A 1 160 ? 2.546 -3.880 -5.756 1.00 86.31 160 ALA A CA 1
ATOM 1211 C C . ALA A 1 160 ? 2.108 -2.417 -5.571 1.00 86.31 160 ALA A C 1
ATOM 1213 O O . ALA A 1 160 ? 2.060 -1.940 -4.434 1.00 86.31 160 ALA A O 1
ATOM 1214 N N . CYS A 1 161 ? 1.832 -1.699 -6.662 1.00 90.00 161 CYS A N 1
ATOM 1215 C CA . CYS A 1 161 ? 1.729 -0.238 -6.667 1.00 90.00 161 CYS A CA 1
ATOM 1216 C C . CYS A 1 161 ? 0.563 0.340 -7.479 1.00 90.00 161 CYS A C 1
ATOM 1218 O O . CYS A 1 161 ? 0.271 1.523 -7.324 1.00 90.00 161 CYS A O 1
ATOM 1220 N N . GLY A 1 162 ? -0.081 -0.452 -8.336 1.00 83.62 162 GLY A N 1
ATOM 1221 C CA . GLY A 1 162 ? -1.184 -0.004 -9.183 1.00 83.62 162 GLY A CA 1
ATOM 1222 C C . GLY A 1 162 ? -2.468 0.299 -8.409 1.00 83.62 162 GLY A C 1
ATOM 1223 O O . GLY A 1 162 ? -2.604 -0.026 -7.225 1.00 83.62 162 GLY A O 1
ATOM 1224 N N . GLU A 1 163 ? -3.428 0.910 -9.105 1.00 76.56 163 GLU A N 1
ATOM 1225 C CA . GLU A 1 163 ? -4.782 1.082 -8.581 1.00 76.56 163 GLU A CA 1
ATOM 1226 C C . GLU A 1 163 ? -5.449 -0.287 -8.414 1.00 76.56 163 GLU A C 1
ATOM 1228 O O . GLU A 1 163 ? -5.410 -1.142 -9.303 1.00 76.56 163 GLU A O 1
ATOM 1233 N N . ILE A 1 164 ? -6.072 -0.503 -7.257 1.00 70.25 164 ILE A N 1
ATOM 1234 C CA . ILE A 1 164 ? -6.833 -1.721 -7.021 1.00 70.25 164 ILE A CA 1
ATOM 1235 C C . ILE A 1 164 ? -8.169 -1.582 -7.753 1.00 70.25 164 ILE A C 1
ATOM 1237 O O . ILE A 1 164 ? -9.073 -0.889 -7.295 1.00 70.25 164 ILE A O 1
ATOM 1241 N N . SER A 1 165 ? -8.280 -2.233 -8.910 1.00 75.81 165 SER A N 1
ATOM 1242 C CA . SER A 1 165 ? -9.522 -2.265 -9.683 1.00 75.81 165 SER A CA 1
ATOM 1243 C C . SER A 1 165 ? -10.624 -3.011 -8.918 1.00 75.81 165 SER A C 1
ATOM 1245 O O . SER A 1 165 ? -10.360 -4.119 -8.454 1.00 75.81 165 SER A O 1
ATOM 1247 N N . PRO A 1 166 ? -11.873 -2.508 -8.865 1.00 78.75 166 PRO A N 1
ATOM 1248 C CA . PRO A 1 166 ? -13.011 -3.239 -8.291 1.00 78.75 166 PRO A CA 1
ATOM 1249 C C . PRO A 1 166 ? -13.257 -4.614 -8.936 1.00 78.75 166 PRO A C 1
ATOM 1251 O O . PRO A 1 166 ? -13.889 -5.485 -8.343 1.00 78.75 166 PRO A O 1
ATOM 1254 N N . GLU A 1 167 ? -12.724 -4.851 -10.138 1.00 84.75 167 GLU A N 1
ATOM 1255 C CA . GLU A 1 167 ? -12.789 -6.153 -10.807 1.00 84.75 167 GLU A CA 1
ATOM 1256 C C . GLU A 1 167 ? -12.081 -7.263 -10.020 1.00 84.75 167 GLU A C 1
ATOM 1258 O O . GLU A 1 167 ? -12.484 -8.425 -10.112 1.00 84.75 167 GLU A O 1
ATOM 1263 N N . VAL A 1 168 ? -11.083 -6.931 -9.187 1.00 88.62 168 VAL A N 1
ATOM 1264 C CA . VAL A 1 168 ? -10.411 -7.934 -8.347 1.00 88.62 168 VAL A CA 1
ATOM 1265 C C . VAL A 1 168 ? -11.390 -8.608 -7.390 1.00 88.62 168 VAL A C 1
ATOM 1267 O O . VAL A 1 168 ? -11.242 -9.788 -7.100 1.00 88.62 168 VAL A O 1
ATOM 1270 N N . CYS A 1 169 ? -12.448 -7.914 -6.972 1.00 91.75 169 CYS A N 1
ATOM 1271 C CA . CYS A 1 169 ? -13.459 -8.443 -6.062 1.00 91.75 169 CYS A CA 1
ATOM 1272 C C . CYS A 1 169 ? -14.277 -9.594 -6.677 1.00 91.75 169 CYS A C 1
ATOM 1274 O O . CYS A 1 169 ? -14.966 -10.318 -5.963 1.00 91.75 169 CYS A O 1
ATOM 1276 N N . LYS A 1 170 ? -14.225 -9.784 -8.001 1.00 91.75 170 LYS A N 1
ATOM 1277 C CA . LYS A 1 170 ? -14.903 -10.894 -8.690 1.00 91.75 170 LYS A CA 1
ATOM 1278 C C . LYS A 1 170 ? -14.048 -12.164 -8.749 1.00 91.75 170 LYS A C 1
ATOM 1280 O O . LYS A 1 170 ? -14.578 -13.229 -9.059 1.00 91.75 170 LYS A O 1
ATOM 1285 N N . LEU A 1 171 ? -12.745 -12.064 -8.481 1.00 92.88 171 LEU A N 1
ATOM 1286 C CA . LEU A 1 171 ? -11.823 -13.198 -8.540 1.00 92.88 171 LEU A CA 1
ATOM 1287 C C . LEU A 1 171 ? -12.008 -14.114 -7.315 1.00 92.88 171 LEU A C 1
ATOM 1289 O O . LEU A 1 171 ? -12.422 -13.648 -6.256 1.00 92.88 171 LEU A O 1
ATOM 1293 N N . PRO A 1 172 ? -11.701 -15.416 -7.408 1.00 96.00 172 PRO A N 1
ATOM 1294 C CA . PRO A 1 172 ? -11.722 -16.301 -6.246 1.00 96.00 172 PRO A CA 1
ATOM 1295 C C . PRO A 1 172 ? -10.541 -16.014 -5.309 1.00 96.00 172 PRO A C 1
ATOM 1297 O O . PRO A 1 172 ? -9.522 -15.470 -5.738 1.00 96.00 172 PRO A O 1
ATOM 1300 N N . LYS A 1 173 ? -10.617 -16.472 -4.051 1.00 96.19 173 LYS A N 1
ATOM 1301 C CA . LYS A 1 173 ? -9.398 -16.612 -3.238 1.00 96.19 173 LYS A CA 1
ATOM 1302 C C . LYS A 1 173 ? -8.429 -17.564 -3.924 1.00 96.19 173 LYS A C 1
ATOM 1304 O O . LYS A 1 173 ? -8.830 -18.639 -4.370 1.00 96.19 173 LYS A O 1
ATOM 1309 N N . ASP A 1 174 ? -7.159 -17.193 -3.947 1.00 96.94 174 ASP A N 1
ATOM 1310 C CA . ASP A 1 174 ? -6.112 -18.000 -4.561 1.00 96.94 174 ASP A CA 1
ATOM 1311 C C . ASP A 1 174 ? -4.878 -18.055 -3.649 1.00 96.94 174 ASP A C 1
ATOM 1313 O O . ASP A 1 174 ? -4.127 -17.078 -3.555 1.00 96.94 174 ASP A O 1
ATOM 1317 N N . PRO A 1 175 ? -4.676 -19.179 -2.932 1.00 96.31 175 PRO A N 1
ATOM 1318 C CA . PRO A 1 175 ? -3.498 -19.389 -2.098 1.00 96.31 175 PRO A CA 1
ATOM 1319 C C . PRO A 1 175 ? -2.180 -19.399 -2.881 1.00 96.31 175 PRO A C 1
ATOM 1321 O O . PRO A 1 175 ? -1.131 -19.193 -2.275 1.00 96.31 175 PRO A O 1
ATOM 1324 N N . GLY A 1 176 ? -2.211 -19.615 -4.198 1.00 95.12 176 GLY A N 1
ATOM 1325 C CA . GLY A 1 176 ? -1.018 -19.820 -5.006 1.00 95.12 176 GLY A CA 1
ATOM 1326 C C . GLY A 1 176 ? -0.324 -21.170 -4.748 1.00 95.12 176 GLY A C 1
ATOM 1327 O O . GLY A 1 176 ? -0.771 -21.970 -3.923 1.00 95.12 176 GLY A O 1
ATOM 1328 N N . PRO A 1 1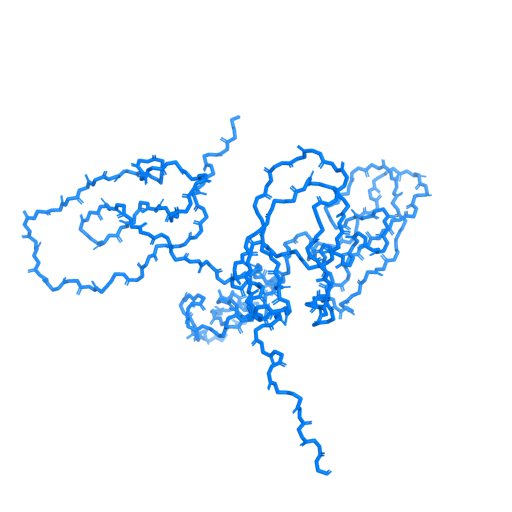77 ? 0.769 -21.460 -5.477 1.00 96.12 177 PRO A N 1
ATOM 1329 C CA . PRO A 1 177 ? 1.424 -22.771 -5.447 1.00 96.12 177 PRO A CA 1
ATOM 1330 C C . PRO A 1 177 ? 2.443 -22.950 -4.309 1.00 96.12 177 PRO A C 1
ATOM 1332 O O . PRO A 1 177 ? 2.904 -24.065 -4.073 1.00 96.12 177 PRO A O 1
ATOM 1335 N N . CYS A 1 178 ? 2.849 -21.873 -3.631 1.00 95.31 178 CYS A N 1
ATOM 1336 C CA . CYS A 1 178 ? 3.851 -21.939 -2.566 1.00 95.31 178 CYS A CA 1
ATOM 1337 C C . CYS A 1 178 ? 3.257 -22.376 -1.216 1.00 95.31 178 CYS A C 1
ATOM 1339 O O . CYS A 1 178 ? 2.070 -22.217 -0.955 1.00 95.31 178 CYS A O 1
ATOM 1341 N N . LEU A 1 179 ? 4.112 -22.900 -0.329 1.00 95.38 179 LEU A N 1
ATOM 1342 C CA . LEU A 1 179 ? 3.735 -23.432 0.993 1.00 95.38 179 LEU A CA 1
ATOM 1343 C C . LEU A 1 179 ? 3.958 -22.434 2.143 1.00 95.38 179 LEU A C 1
ATOM 1345 O O . LEU A 1 179 ? 4.132 -22.827 3.297 1.00 95.38 179 LEU A O 1
ATOM 1349 N N . GLY A 1 180 ? 4.009 -21.139 1.834 1.00 90.44 180 GLY A N 1
ATOM 1350 C CA . GLY A 1 180 ? 4.026 -20.095 2.849 1.00 90.44 180 GLY A CA 1
ATOM 1351 C C . GLY A 1 180 ? 2.722 -20.058 3.648 1.00 90.44 180 GLY A C 1
ATOM 1352 O O . GLY A 1 180 ? 1.689 -20.561 3.215 1.00 90.44 180 GLY A O 1
ATOM 1353 N N . TYR A 1 181 ? 2.771 -19.456 4.834 1.00 89.00 181 TYR A N 1
ATOM 1354 C CA . TYR A 1 181 ? 1.611 -19.374 5.716 1.00 89.00 181 TYR A CA 1
ATOM 1355 C C . TYR A 1 181 ? 1.447 -17.951 6.229 1.00 89.00 181 TYR A C 1
ATOM 1357 O O . TYR A 1 181 ? 2.104 -17.533 7.182 1.00 89.00 181 TYR A O 1
ATOM 1365 N N . SER A 1 182 ? 0.591 -17.181 5.566 1.00 85.12 182 SER A N 1
ATOM 1366 C CA . SER A 1 182 ? 0.269 -15.822 5.986 1.00 85.12 182 SER A CA 1
ATOM 1367 C C . SER A 1 182 ? -1.208 -15.538 5.758 1.00 85.12 182 SER A C 1
ATOM 1369 O O . SER A 1 182 ? -1.772 -15.921 4.734 1.00 85.12 182 SER A O 1
ATOM 1371 N N . GLN A 1 183 ? -1.842 -14.918 6.751 1.00 87.06 183 GLN A N 1
ATOM 1372 C CA . GLN A 1 183 ? -3.256 -14.572 6.708 1.00 87.06 183 GLN A CA 1
ATOM 1373 C C . GLN A 1 183 ? -3.459 -13.299 5.887 1.00 87.06 183 GLN A C 1
ATOM 1375 O O . GLN A 1 183 ? -2.786 -12.294 6.108 1.00 87.06 183 GLN A O 1
ATOM 1380 N N . PHE A 1 184 ? -4.405 -13.360 4.958 1.00 89.31 184 PHE A N 1
ATOM 1381 C CA . PHE A 1 184 ? -4.865 -12.242 4.142 1.00 89.31 184 PHE A CA 1
ATOM 1382 C C . PHE A 1 184 ? -6.391 -12.250 4.087 1.00 89.31 184 PHE A C 1
ATOM 1384 O O . PHE A 1 184 ? -7.028 -13.237 4.451 1.00 89.31 184 PHE A O 1
ATOM 1391 N N . TYR A 1 185 ? -6.974 -11.163 3.599 1.00 91.81 185 TYR A N 1
ATOM 1392 C CA . TYR A 1 185 ? -8.401 -11.043 3.341 1.00 91.81 185 TYR A CA 1
ATOM 1393 C C . TYR A 1 185 ? -8.681 -11.156 1.843 1.00 91.81 185 TYR A C 1
ATOM 1395 O O . TYR A 1 185 ? -7.897 -10.683 1.025 1.00 91.81 185 TYR A O 1
ATOM 1403 N N . TYR A 1 186 ? -9.803 -11.760 1.475 1.00 94.44 186 TYR A N 1
ATOM 1404 C CA . TYR A 1 186 ? -10.345 -11.730 0.116 1.00 94.44 186 TYR A CA 1
ATOM 1405 C C . TYR A 1 186 ? -11.825 -11.370 0.182 1.00 94.44 186 TYR A C 1
ATOM 1407 O O . TYR A 1 186 ? -12.500 -11.672 1.169 1.00 94.44 186 TYR A O 1
ATOM 1415 N N . TYR A 1 187 ? -12.346 -10.748 -0.867 1.00 95.44 187 TYR A N 1
ATOM 1416 C CA . TYR A 1 187 ? -13.776 -10.533 -1.001 1.00 95.44 187 TYR A CA 1
ATOM 1417 C C . TYR A 1 187 ? -14.442 -11.794 -1.543 1.00 95.44 187 TYR A C 1
ATOM 1419 O O . TYR A 1 187 ? -14.172 -12.231 -2.663 1.00 95.44 187 TYR A O 1
ATOM 1427 N N . ASN A 1 188 ? -15.331 -12.378 -0.751 1.00 95.38 188 ASN A N 1
ATOM 1428 C CA . ASN A 1 188 ? -16.170 -13.483 -1.165 1.00 95.38 188 ASN A CA 1
ATOM 1429 C C . ASN A 1 188 ? -17.456 -12.927 -1.787 1.00 95.38 188 ASN A C 1
ATOM 1431 O O . ASN A 1 188 ? -18.373 -12.504 -1.084 1.00 95.38 188 ASN A O 1
ATOM 1435 N N . SER A 1 189 ? -17.543 -12.961 -3.116 1.00 91.50 189 SER A N 1
ATOM 1436 C CA . SER A 1 189 ? -18.708 -12.474 -3.867 1.00 91.50 189 SER A CA 1
ATOM 1437 C C . SER A 1 189 ? -19.994 -13.267 -3.599 1.00 91.50 189 SER A C 1
ATOM 1439 O O . SER A 1 189 ? -21.087 -12.743 -3.804 1.00 91.50 189 SER A O 1
ATOM 1441 N N . THR A 1 190 ? -19.882 -14.503 -3.097 1.00 92.00 190 THR A N 1
ATOM 1442 C CA . THR A 1 190 ? -21.039 -15.342 -2.746 1.00 92.00 190 THR A CA 1
ATOM 1443 C C . THR A 1 190 ? -21.650 -14.909 -1.417 1.00 92.00 190 THR A C 1
ATOM 1445 O O . THR A 1 190 ? -22.865 -14.768 -1.313 1.00 92.00 190 THR A O 1
ATOM 1448 N N . THR A 1 191 ? -20.820 -14.671 -0.398 1.00 93.88 191 THR A N 1
ATOM 1449 C CA . THR A 1 191 ? -21.285 -14.213 0.925 1.00 93.88 191 THR A CA 1
ATOM 1450 C C . THR A 1 191 ? -21.386 -12.691 1.024 1.00 93.88 191 THR A C 1
ATOM 1452 O O . THR A 1 191 ? -21.943 -12.190 2.000 1.00 93.88 191 THR A O 1
ATOM 1455 N N . ARG A 1 192 ? -20.869 -11.970 0.017 1.00 91.06 192 ARG A N 1
ATOM 1456 C CA . ARG A 1 192 ? -20.692 -10.509 -0.032 1.00 91.06 192 ARG A CA 1
ATOM 1457 C C . ARG A 1 192 ? -19.897 -9.967 1.152 1.00 91.06 192 ARG A C 1
ATOM 1459 O O . ARG A 1 192 ? -20.190 -8.894 1.674 1.00 91.06 192 ARG A O 1
ATOM 1466 N N . LYS A 1 193 ? -18.908 -10.732 1.611 1.00 93.31 193 LYS A N 1
ATOM 1467 C CA . LYS A 1 193 ? -18.098 -10.393 2.782 1.00 93.31 193 LYS A CA 1
ATOM 1468 C C . LYS A 1 193 ? -16.622 -10.522 2.473 1.00 93.31 193 LYS A C 1
ATOM 1470 O O . LYS A 1 193 ? -16.200 -11.414 1.745 1.00 93.31 193 LYS A O 1
ATOM 1475 N N . CYS A 1 194 ? -15.841 -9.647 3.084 1.00 93.19 194 CYS A N 1
ATOM 1476 C CA . CYS A 1 194 ? -14.409 -9.836 3.194 1.00 93.19 194 CYS A CA 1
ATOM 1477 C C . CYS A 1 194 ? -14.125 -10.915 4.251 1.00 93.19 194 CYS A C 1
ATOM 1479 O O . CYS A 1 194 ? -14.633 -10.858 5.371 1.00 93.19 194 CYS A O 1
ATOM 1481 N N . GLU A 1 195 ? -13.360 -11.934 3.878 1.00 94.69 195 GLU A N 1
ATOM 1482 C CA . GLU A 1 195 ? -13.096 -13.133 4.677 1.00 94.69 195 GLU A CA 1
ATOM 1483 C C . GLU A 1 195 ? -11.596 -13.430 4.708 1.00 94.69 195 GLU A C 1
ATOM 1485 O O . GLU A 1 195 ? -10.871 -13.100 3.773 1.00 94.69 195 GLU A O 1
ATOM 1490 N N . ILE A 1 196 ? -11.122 -14.082 5.771 1.00 92.12 196 ILE A N 1
ATOM 1491 C CA . ILE A 1 196 ? -9.711 -14.469 5.896 1.00 92.12 196 ILE A CA 1
ATOM 1492 C C . ILE A 1 196 ? -9.425 -15.712 5.039 1.00 92.12 196 ILE A C 1
ATOM 1494 O O . ILE A 1 196 ? -10.225 -16.650 4.981 1.00 92.12 196 ILE A O 1
ATOM 1498 N N . PHE A 1 197 ? -8.249 -15.758 4.419 1.00 94.94 197 PHE A N 1
ATOM 1499 C CA . PHE A 1 197 ? -7.669 -16.956 3.819 1.00 94.94 197 PHE A CA 1
ATOM 1500 C C . PHE A 1 197 ? -6.151 -17.018 4.050 1.00 94.94 197 PHE A C 1
ATOM 1502 O O . PHE A 1 197 ? -5.518 -16.025 4.410 1.00 94.94 197 PHE A O 1
ATOM 1509 N N . ILE A 1 198 ? -5.565 -18.204 3.862 1.00 94.06 198 ILE A N 1
ATOM 1510 C CA . ILE A 1 198 ? -4.113 -18.400 3.926 1.00 94.06 198 ILE A CA 1
ATOM 1511 C C . ILE A 1 198 ? -3.533 -18.261 2.523 1.00 94.06 198 ILE A C 1
ATOM 1513 O O . ILE A 1 198 ? -3.912 -19.004 1.617 1.00 94.06 198 ILE A O 1
ATOM 1517 N N . TYR A 1 199 ? -2.599 -17.328 2.361 1.00 92.81 199 TYR A N 1
ATOM 1518 C CA . TYR A 1 199 ? -1.823 -17.156 1.143 1.00 92.81 199 TYR A CA 1
ATOM 1519 C C . TYR A 1 199 ? -0.460 -17.844 1.268 1.00 92.81 199 TYR A C 1
ATOM 1521 O O . TYR A 1 199 ? 0.274 -17.637 2.239 1.00 92.81 199 TYR A O 1
ATOM 1529 N N . GLY A 1 200 ? -0.110 -18.603 0.233 1.00 93.94 200 GLY A N 1
ATOM 1530 C CA . GLY A 1 200 ? 1.117 -19.375 0.084 1.00 93.94 200 GLY A CA 1
ATOM 1531 C C . GLY A 1 200 ? 2.396 -18.552 -0.076 1.00 93.94 200 GLY A C 1
ATOM 1532 O O . GLY A 1 200 ? 3.472 -19.134 -0.169 1.00 93.94 200 GLY A O 1
ATOM 1533 N N . LEU A 1 201 ? 2.312 -17.216 -0.087 1.00 88.31 201 LEU A N 1
ATOM 1534 C CA . LEU A 1 201 ? 3.420 -16.262 -0.267 1.00 88.31 201 LEU A CA 1
ATOM 1535 C C . LEU A 1 201 ? 4.018 -16.171 -1.685 1.00 88.31 201 LEU A C 1
ATOM 1537 O O . LEU A 1 201 ? 4.962 -15.407 -1.879 1.00 88.31 201 LEU A O 1
ATOM 1541 N N . CYS A 1 202 ? 3.471 -16.870 -2.683 1.00 88.25 202 CYS A N 1
ATOM 1542 C CA . CYS A 1 202 ? 3.795 -16.621 -4.092 1.00 88.25 202 CYS A CA 1
ATOM 1543 C C . CYS A 1 202 ? 2.599 -16.887 -5.022 1.00 88.25 202 CYS A C 1
ATOM 1545 O O . CYS A 1 202 ? 1.739 -17.708 -4.705 1.00 88.25 202 CYS A O 1
ATOM 1547 N N . GLY A 1 203 ? 2.577 -16.223 -6.184 1.00 88.81 203 GLY A N 1
ATOM 1548 C CA . GLY A 1 203 ? 1.513 -16.354 -7.182 1.00 88.81 203 GLY A CA 1
ATOM 1549 C C . GLY A 1 203 ? 0.166 -15.803 -6.703 1.00 88.81 203 GLY A C 1
ATOM 1550 O O . GLY A 1 203 ? 0.090 -14.764 -6.044 1.00 88.81 203 GLY A O 1
ATOM 1551 N N . GLY A 1 204 ? -0.905 -16.519 -7.032 1.00 90.06 204 GLY A N 1
ATOM 1552 C CA . GLY A 1 204 ? -2.262 -16.115 -6.694 1.00 90.06 204 GLY A CA 1
ATOM 1553 C C . GLY A 1 204 ? -2.819 -15.039 -7.627 1.00 90.06 204 GLY A C 1
ATOM 1554 O O . GLY A 1 204 ? -2.359 -14.870 -8.756 1.00 90.06 204 GLY A O 1
ATOM 1555 N N . ASN A 1 205 ? -3.809 -14.293 -7.136 1.00 90.25 205 ASN A N 1
ATOM 1556 C CA . ASN A 1 205 ? -4.432 -13.194 -7.870 1.00 90.25 205 ASN A CA 1
ATOM 1557 C C . ASN A 1 205 ? -4.665 -11.955 -6.981 1.00 90.25 205 ASN A C 1
ATOM 1559 O O . ASN A 1 205 ? -4.343 -11.951 -5.792 1.00 90.25 205 ASN A O 1
ATOM 1563 N N . GLY A 1 206 ? -5.217 -10.893 -7.580 1.00 87.25 206 GLY A N 1
ATOM 1564 C CA . GLY A 1 206 ? -5.400 -9.587 -6.942 1.00 87.25 206 GLY A CA 1
ATOM 1565 C C . GLY A 1 206 ? -6.481 -9.504 -5.856 1.00 87.25 206 GLY A C 1
ATOM 1566 O O . GLY A 1 206 ? -6.513 -8.498 -5.150 1.00 87.25 206 GLY A O 1
ATOM 1567 N N . ASN A 1 207 ? -7.338 -10.519 -5.673 1.00 92.56 207 ASN A N 1
ATOM 1568 C CA . ASN A 1 207 ? -8.307 -10.575 -4.567 1.00 92.56 207 ASN A CA 1
ATOM 1569 C C . ASN A 1 207 ? -7.621 -11.000 -3.262 1.00 92.56 207 ASN A C 1
ATOM 1571 O O . ASN A 1 207 ? -7.884 -12.063 -2.695 1.00 92.56 207 ASN A O 1
ATOM 1575 N N . ARG A 1 208 ? -6.657 -10.184 -2.838 1.00 90.44 208 ARG A N 1
ATOM 1576 C CA . ARG A 1 208 ? -5.801 -10.430 -1.685 1.00 90.44 208 ARG A CA 1
ATOM 1577 C C . ARG A 1 208 ? -5.426 -9.104 -1.038 1.00 90.44 208 ARG A C 1
ATOM 1579 O O . ARG A 1 208 ? -4.580 -8.364 -1.537 1.00 90.44 208 ARG A O 1
ATOM 1586 N N . PHE A 1 209 ? -6.032 -8.846 0.107 1.00 87.50 209 PHE A N 1
ATOM 1587 C CA . PHE A 1 209 ? -5.914 -7.618 0.880 1.00 87.50 209 PHE A CA 1
ATOM 1588 C C . PHE A 1 209 ? -5.238 -7.898 2.210 1.00 87.50 209 PHE A C 1
ATOM 1590 O O . PHE A 1 209 ? -5.413 -8.964 2.805 1.00 87.50 209 PHE A O 1
ATOM 1597 N N . ARG A 1 210 ? -4.444 -6.948 2.689 1.00 81.56 210 ARG A N 1
ATOM 1598 C CA . ARG A 1 210 ? -3.687 -7.117 3.928 1.00 81.56 210 ARG A CA 1
ATOM 1599 C C . ARG A 1 210 ? -4.567 -6.946 5.159 1.00 81.56 210 ARG A C 1
ATOM 1601 O O . ARG A 1 210 ? -4.326 -7.606 6.165 1.00 81.56 210 ARG A O 1
ATOM 1608 N N . THR A 1 211 ? -5.568 -6.075 5.077 1.00 80.06 211 THR A N 1
ATOM 1609 C CA . THR A 1 211 ? -6.503 -5.800 6.172 1.00 80.06 211 THR A CA 1
ATOM 1610 C C . THR A 1 211 ? -7.943 -5.997 5.723 1.00 80.06 211 THR A C 1
ATOM 1612 O O . THR A 1 211 ? -8.264 -5.902 4.532 1.00 80.06 211 THR A O 1
ATOM 1615 N N . MET A 1 212 ? -8.821 -6.266 6.691 1.00 84.56 212 MET A N 1
ATOM 1616 C CA . MET A 1 212 ? -10.259 -6.340 6.453 1.00 84.56 212 MET A CA 1
ATOM 1617 C C . MET A 1 212 ? -10.749 -5.020 5.858 1.00 84.56 212 MET A C 1
ATOM 1619 O O . MET A 1 212 ? -11.488 -5.007 4.875 1.00 84.56 212 MET A O 1
ATOM 1623 N N . LEU A 1 213 ? -10.279 -3.906 6.426 1.00 81.62 213 LEU A N 1
ATOM 1624 C CA . LEU A 1 213 ? -10.651 -2.567 5.998 1.00 81.62 213 LEU A CA 1
ATOM 1625 C C . LEU A 1 213 ? -10.266 -2.273 4.540 1.00 81.62 213 LEU A C 1
ATOM 1627 O O . LEU A 1 213 ? -11.089 -1.739 3.800 1.00 81.62 213 LEU A O 1
ATOM 1631 N N . GLU A 1 214 ? -9.061 -2.664 4.107 1.00 83.31 214 GLU A N 1
ATOM 1632 C CA . GLU A 1 214 ? -8.613 -2.541 2.710 1.00 83.31 214 GLU A CA 1
ATOM 1633 C C . GLU A 1 214 ? -9.569 -3.267 1.759 1.00 83.31 214 GLU A C 1
ATOM 1635 O O . GLU A 1 214 ? -10.049 -2.677 0.791 1.00 83.31 214 GLU A O 1
ATOM 1640 N N . CYS A 1 215 ? -9.918 -4.513 2.086 1.00 88.56 215 CYS A N 1
ATOM 1641 C CA . CYS A 1 215 ? -10.882 -5.287 1.311 1.00 88.56 215 CYS A CA 1
ATOM 1642 C C . CYS A 1 215 ? -12.252 -4.593 1.245 1.00 88.56 215 CYS A C 1
ATOM 1644 O O . CYS A 1 215 ? -12.846 -4.478 0.172 1.00 88.56 215 CYS A O 1
ATOM 1646 N N . MET A 1 216 ? -12.745 -4.084 2.376 1.00 87.06 216 MET A N 1
ATOM 1647 C CA . MET A 1 216 ? -14.053 -3.431 2.453 1.00 87.06 216 MET A CA 1
ATOM 1648 C C . MET A 1 216 ? -14.103 -2.110 1.682 1.00 87.06 216 MET A C 1
ATOM 1650 O O . MET A 1 216 ? -15.135 -1.795 1.103 1.00 87.06 216 MET A O 1
ATOM 1654 N N . MET A 1 217 ? -13.019 -1.341 1.609 1.00 81.06 217 MET A N 1
ATOM 1655 C CA . MET A 1 217 ? -13.025 -0.122 0.792 1.00 81.06 217 MET A CA 1
ATOM 1656 C C . MET A 1 217 ? -13.060 -0.405 -0.699 1.00 81.06 217 MET A C 1
ATOM 1658 O O . MET A 1 217 ? -13.741 0.300 -1.439 1.00 81.06 217 MET A O 1
ATOM 1662 N N . VAL A 1 218 ? -12.321 -1.422 -1.137 1.00 84.31 218 VAL A N 1
ATOM 1663 C CA . VAL A 1 218 ? -12.245 -1.779 -2.554 1.00 84.31 218 VAL A CA 1
ATOM 1664 C C . VAL A 1 218 ? -13.538 -2.471 -2.992 1.00 84.31 218 VAL A C 1
ATOM 1666 O O . VAL A 1 218 ? -14.071 -2.166 -4.056 1.00 84.31 218 VAL A O 1
ATOM 1669 N N . CYS A 1 219 ? -14.057 -3.386 -2.170 1.00 89.00 219 CYS A N 1
ATOM 1670 C CA . CYS A 1 219 ? -15.122 -4.309 -2.564 1.00 89.00 219 CYS A CA 1
ATOM 1671 C C . CYS A 1 219 ? -16.456 -4.107 -1.831 1.00 89.00 219 CYS A C 1
ATOM 1673 O O . CYS A 1 219 ? -17.484 -4.614 -2.279 1.00 89.00 219 CYS A O 1
ATOM 1675 N N . GLY A 1 220 ? -16.479 -3.385 -0.710 1.00 81.31 220 GLY A N 1
ATOM 1676 C CA . GLY A 1 220 ? -17.672 -3.225 0.130 1.00 81.31 220 GLY A CA 1
ATOM 1677 C C . GLY A 1 220 ? -18.755 -2.334 -0.480 1.00 81.31 220 GLY A C 1
ATOM 1678 O O . GLY A 1 220 ? -19.921 -2.496 -0.143 1.00 81.31 220 GLY A O 1
ATOM 1679 N N . ASN A 1 221 ? -18.396 -1.453 -1.420 1.00 71.94 221 ASN A N 1
ATOM 1680 C CA . ASN A 1 221 ? -19.328 -0.536 -2.090 1.00 71.94 221 ASN A CA 1
ATOM 1681 C C . ASN A 1 221 ? -19.853 -1.047 -3.444 1.00 71.94 221 ASN A C 1
ATOM 1683 O O . ASN A 1 221 ? -20.471 -0.282 -4.182 1.00 71.94 221 ASN A O 1
ATOM 1687 N N . LEU A 1 222 ? -19.670 -2.329 -3.783 1.00 60.44 222 LEU A N 1
ATOM 1688 C CA . LEU A 1 222 ? -20.212 -2.923 -5.020 1.00 60.44 222 LEU A CA 1
ATOM 1689 C C . LEU A 1 222 ? -21.760 -2.971 -5.073 1.00 60.44 222 LEU A C 1
ATOM 1691 O O . LEU A 1 222 ? -22.326 -3.565 -5.987 1.00 60.44 222 LEU A O 1
ATOM 1695 N N . GLU A 1 223 ? -22.457 -2.350 -4.117 1.00 52.25 223 GLU A N 1
ATOM 1696 C CA . GLU A 1 223 ? -23.918 -2.356 -4.006 1.00 52.25 223 GLU A CA 1
ATOM 1697 C C . GLU A 1 223 ? -24.655 -1.231 -4.746 1.00 52.25 223 GLU A C 1
ATOM 1699 O O . GLU A 1 223 ? -25.880 -1.243 -4.738 1.00 52.25 223 GLU A O 1
ATOM 1704 N N . ASN A 1 224 ? -23.993 -0.318 -5.461 1.00 40.56 224 ASN A N 1
ATOM 1705 C CA . ASN A 1 224 ? -24.712 0.631 -6.320 1.00 40.56 224 ASN A CA 1
ATOM 1706 C C . ASN A 1 224 ? -24.179 0.607 -7.755 1.00 40.56 224 ASN A C 1
ATOM 1708 O O . ASN A 1 224 ? -23.378 1.470 -8.118 1.00 40.56 224 ASN A O 1
ATOM 1712 N N . PRO A 1 225 ? -24.650 -0.314 -8.621 1.00 40.50 225 PRO A N 1
ATOM 1713 C CA . PRO A 1 225 ? -24.778 0.060 -10.017 1.00 40.50 225 PRO A CA 1
ATOM 1714 C C . PRO A 1 225 ? -25.660 1.310 -10.033 1.00 40.50 225 PRO A C 1
ATOM 1716 O O . PRO A 1 225 ? -26.818 1.270 -9.609 1.00 40.50 225 PRO A O 1
ATOM 1719 N N . THR A 1 226 ? -25.087 2.438 -10.443 1.00 37.38 226 THR A N 1
ATOM 1720 C CA . THR A 1 226 ? -25.858 3.600 -10.863 1.00 37.38 226 THR A CA 1
ATOM 1721 C C . THR A 1 226 ? -26.978 3.085 -11.755 1.00 37.38 226 THR A C 1
ATOM 1723 O O . THR A 1 226 ? -26.728 2.501 -12.809 1.00 37.38 226 THR A O 1
ATOM 1726 N N . LYS A 1 227 ? -28.221 3.237 -11.296 1.00 39.28 227 LYS A N 1
ATOM 1727 C CA . LYS A 1 227 ? -29.353 3.277 -12.207 1.00 39.28 227 LYS A CA 1
ATOM 1728 C C . LYS A 1 227 ? -29.112 4.522 -13.053 1.00 39.28 227 LYS A C 1
ATOM 1730 O O . LYS A 1 227 ? -29.342 5.630 -12.583 1.00 39.28 227 LYS A O 1
ATOM 1735 N N . GLU A 1 228 ? -28.493 4.338 -14.211 1.00 37.84 228 GLU A N 1
ATOM 1736 C CA . GLU A 1 228 ? -28.627 5.299 -15.296 1.00 37.84 228 GLU A CA 1
ATOM 1737 C C . GLU A 1 228 ? -30.062 5.138 -15.808 1.00 37.84 228 GLU A C 1
ATOM 1739 O O . GLU A 1 228 ? -30.446 4.051 -16.249 1.00 37.84 228 GLU A O 1
ATOM 1744 N N . ASP A 1 229 ? -30.857 6.189 -15.597 1.00 37.00 229 ASP A N 1
ATOM 1745 C CA . ASP A 1 229 ? -32.152 6.412 -16.247 1.00 37.00 229 ASP A CA 1
ATOM 1746 C C . ASP A 1 229 ? -31.969 6.685 -17.750 1.00 37.00 229 ASP A C 1
ATOM 1748 O O . ASP A 1 229 ? -30.969 7.351 -18.118 1.00 37.00 229 ASP A O 1
#

Radius of gyration: 21.26 Å; Cα contacts (8 Å, |Δi|>4): 474; chains: 1; bounding box: 59×55×63 Å

Mean predicted aligned err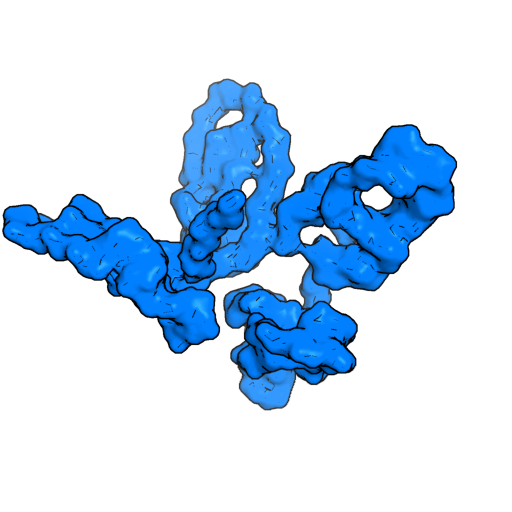or: 10.41 Å

Secondary structure (DSSP, 8-state):
-----PPSSB----------TT------SSGGGGS-TTSSSPEEEEE-SS-EEEEEPBPPPSSB----------SPP--S-SSGGGS-TTEEEEE-SSSEEEEEPBS-GGGGSPP---SS---EEEEEEETTTTEEEEEEE-SSS--SS-BSSHHHHHHHHS---GGGGGSPP---SS---EEEEEEETTTTEEEEEEE-SSS--S--BSSHHHHHHHHTTTT------

Nearest PDB structures (foldseek):
  4bqd-assembly1_A  TM=9.750E-01  e=1.978E-06  Homo sapiens
  4bqd-assembly2_B  TM=9.772E-01  e=2.842E-06  Homo sapiens
  1dtx-assembly1_A  TM=9.703E-01  e=5.868E-06  Dendroaspis angusticeps
  1zr0-assembly2_D  TM=9.279E-01  e=4.608E-06  Homo sapiens
  6nan-assembly1_A  TM=4.891E-01  e=1.156E-07  Ixodes scapularis

Foldseek 3Di:
DPPPDAQAAADDPDDQDPDDPDDADAQDDFQVSQDDSPDPQRWTFDDNPRYTDIDRGHHALAAAAADDDQPPDPDQDDEPDDFQVSEDSQWTQYDNNHYTDTDGHWNDPQLRDDWDQDDAQDFQWWWFHDPVVLAIDIDGHRPDDTGDRTHNDRVVNCLRTHDLALVQLVDDWDQDDAQDFDWWWFQDPVVRAIDIDTHRPDDTGSRTHHDRSRRCVSHVPPPDPDPPD

pLDDT: mean 83.03, std 15.19, range [26.34, 98.25]

Solvent-accessible surface area (backbone atoms only — not comparable to full-atom values): 13536 Å² total; per-residue (Å²): 133,80,76,84,79,72,54,78,53,39,72,63,87,71,75,84,75,80,86,72,94,81,72,68,60,64,76,29,93,41,35,75,66,39,46,70,82,84,54,85,80,41,27,31,46,30,77,72,90,67,32,21,36,63,36,68,36,38,83,62,57,61,51,33,69,65,89,58,75,74,57,89,63,97,64,89,58,69,65,74,31,91,42,40,87,72,29,60,72,72,18,31,46,23,62,72,43,75,30,29,29,66,36,70,39,33,72,40,71,43,37,72,40,73,76,51,38,45,90,41,87,46,88,38,76,30,19,24,40,40,69,91,76,64,41,63,43,79,48,62,29,11,81,38,85,55,65,76,25,60,25,83,40,58,64,59,28,36,75,61,50,41,80,80,58,61,69,30,35,74,41,66,78,47,36,39,90,40,90,45,85,44,80,30,21,24,40,37,71,88,80,72,39,67,41,81,45,64,32,11,82,39,85,52,60,77,24,60,22,85,39,63,66,52,33,40,69,58,47,63,66,76,83,64,78,76,81,78,129

InterPro domains:
  IPR002223 Pancreatic trypsin inhibitor Kunitz domain [PF00014] (110-161)
  IPR002223 Pancreatic trypsin inhibitor Kunitz domain [PF00014] (168-219)
  IPR002223 Pancreatic trypsin inhibitor Kunitz domain [PR00759] (108-122)
  IPR002223 Pancreatic trypsin inhibitor Kunitz domain [PR00759] (136-146)
  IPR002223 Pancreatic trypsin inhibitor Kunitz domain [PR00759] (146-161)
  IPR002223 Pancreatic trypsin inhibitor Kunitz domain [PS50279] (111-161)
  IPR002223 Pancreatic trypsin inhibitor Kunitz domain [PS50279] (169-219)
  IPR002223 Pancreatic trypsin inhibitor Kunitz domain [SM00131] (109-162)
  IPR002223 Pancreatic trypsin inhibitor Kunitz domain [SM00131] (167-220)
  IPR008197 WAP-type 'four-disulfide core' domain [PF00095] (8-55)
  IPR008197 WAP-type 'four-disulfide core' domain [PF00095] (61-104)
  IPR008197 WAP-type 'four-disulfide core' domain [PS51390] (4-58)
  IPR008197 WAP-type 'four-disulfide core' domain [PS51390] (60-106)
  IPR008197 WAP-type 'four-disulfide core' domain [SM00217] (7-58)
  IPR008197 WAP-type 'four-disulfide core' domain [SM00217] (61-106)
  IPR020901 Proteinase inhibitor I2, Kunitz, conserved site [PS00280] (139-157)
  IPR036645 Elafin-like superfamily [G3DSA:4.10.75.10] (6-57)
  IPR036645 Elafin-like superfamily [G3DSA:4.10.75.10] (58-107)
  IPR036645 Elafin-like superfamily [SSF57256] (7-56)
  IPR036645 Elafin-like superfamily [SSF57256] (59-104)

Organism: NCBI:txid74358

Sequence (229 aa):
MRPLEAQPGSCPRLSPQPDQAANCSTTCNNDQDCGSGLYLPVQKCCSNGCGQTCQVAEEEHPGVCPKVELVRTFAPCNDTCRDDRECPLTQKCCFTGCSRGCMDSVRSDRCQLPPEDGICSAHLIRYYYNPSQKKCNQFIYGGCLGNRNMFETKEACEEACGEISPEVCKLPKDPGPCLGYSQFYYYNSTTRKCEIFIYGLCGGNGNRFRTMLECMMVCGNLENPTKED